Protein AF-A0A0D2NGU9-F1 (afdb_monomer_lite)

Sequence (243 aa):
MQLANDGRPIPPFQRWSFTRPRYAQYLADMAAVHCAMEDALHQALGGGAGGGGNDAVGPSGPVRAALGRLGASSGLHRGEQLRLDLAALVAAGGGGNGGGSGGGSGGGGSTPPTVSGSSAAFAAYVTQLGGAARSQAGSAAERDRAALRLLACAYSLLVGFMSTGARVGAAAAERAGAAAAGALQCYTAYPSLDKRDPAAALVAAVDAAGADLSQEQRQVLYDELPRAFPKAALIVAALAHKD

Organism: NCBI:txid145388

Radius of gyration: 19.64 Å; chains: 1; bounding box: 63×40×50 Å

Secondary structure (DSSP, 8-state):
---SGGGPPPPPGGG----HHHHHHHHHHHHHHHHHHHHHHHHHTT-SS----S----S-HHHHHHHHHTSGGGS---HHHHHHHHHHHHHHHHTTTTT-----------PPPPPPHHHHHHHHHHHHHHHHHT-SSS-HHHHHHHHHHHHHHHHHHHHHHHHHHHHHHHHHHHHS-TTTTT--HHHH--GGGTT--HHHHHHHHHHHHHHTS-HHHHHHHHHHHHHHHHHHHGGGGGT-S--

Foldseek 3Di:
DADDPPRDRQDPLVQWDLAQLLVLQLLQLLLLQLVLLQVLLCLQLVNDPDDDDDDQQFADPLLSQLSVLLYVLLLLRQNVLSVVLSVLSQQVVQPPDPPDPDDDPDPPRRDRDDHDPLSNVNSVLLNVLSCQRRDPVDDNVSNLLSSLLSSLLSLLQSVCCVPCVVVSLVCNVVHHVSVVSVNNCSPPPSPSCVPDDSVVSSVVSNVSSVVSDDPVSVVSSVVNNVVNNVSSVCSCSSGSDGD

pLDDT: mean 89.39, std 15.09, range [38.12, 98.62]

InterPro domains:
  IPR016084 Haem oxygenase-like, multi-helical [G3DSA:1.20.910.10] (4-241)
  IPR016084 Haem oxygenase-like, multi-helical [SSF48613] (10-239)

Structure (mmCIF, N/CA/C/O backbone):
data_AF-A0A0D2NGU9-F1
#
_entry.id   AF-A0A0D2NGU9-F1
#
loop_
_atom_site.group_PDB
_atom_site.id
_atom_site.type_symbol
_atom_site.label_atom_id
_atom_site.label_alt_id
_atom_site.label_comp_id
_atom_site.label_asym_id
_atom_site.label_entity_id
_atom_site.label_seq_id
_atom_site.pdbx_PDB_ins_code
_atom_site.Cartn_x
_atom_site.Cartn_y
_atom_site.Cartn_z
_atom_site.occupancy
_atom_site.B_iso_or_equiv
_atom_site.auth_seq_id
_atom_site.auth_comp_id
_atom_site.auth_asym_id
_atom_site.auth_atom_id
_atom_site.pdbx_PDB_model_num
ATOM 1 N N . MET A 1 1 ? -4.181 18.615 -5.566 1.00 38.12 1 MET A N 1
ATOM 2 C CA . MET A 1 1 ? -3.240 17.938 -4.651 1.00 38.12 1 MET A CA 1
ATOM 3 C C . MET A 1 1 ? -1.911 17.789 -5.381 1.00 38.12 1 MET A C 1
ATOM 5 O O . MET A 1 1 ? -1.822 16.975 -6.288 1.00 38.12 1 MET A O 1
ATOM 9 N N . GLN A 1 2 ? -0.937 18.657 -5.100 1.00 40.12 2 GLN A N 1
ATOM 10 C CA . GLN A 1 2 ? 0.402 18.609 -5.702 1.00 40.12 2 GLN A CA 1
ATOM 11 C C . GLN A 1 2 ? 1.411 18.380 -4.588 1.00 40.12 2 GLN A C 1
ATOM 13 O O . GLN A 1 2 ? 1.579 19.253 -3.745 1.00 40.12 2 GLN A O 1
ATOM 18 N N . LEU A 1 3 ? 2.061 17.220 -4.593 1.00 43.97 3 LEU A N 1
ATOM 19 C CA . LEU A 1 3 ? 3.285 16.989 -3.836 1.00 43.97 3 LEU A CA 1
ATOM 20 C C . LEU A 1 3 ? 4.220 16.133 -4.698 1.00 43.97 3 LEU A C 1
ATOM 22 O O . LEU A 1 3 ? 4.150 14.909 -4.690 1.00 43.97 3 LEU A O 1
ATOM 26 N N . ALA A 1 4 ? 5.070 16.806 -5.468 1.00 43.62 4 ALA A N 1
ATOM 27 C CA . ALA A 1 4 ? 6.461 16.392 -5.600 1.00 43.62 4 ALA A CA 1
ATOM 28 C C . ALA A 1 4 ? 7.283 17.268 -4.638 1.00 43.62 4 ALA A C 1
ATOM 30 O O . ALA A 1 4 ? 6.820 18.351 -4.257 1.00 43.62 4 ALA A O 1
ATOM 31 N N . ASN A 1 5 ? 8.478 16.814 -4.250 1.00 51.31 5 ASN A N 1
ATOM 32 C CA . ASN A 1 5 ? 9.452 17.639 -3.529 1.00 51.31 5 ASN A CA 1
ATOM 33 C C . ASN A 1 5 ? 9.497 19.059 -4.139 1.00 51.31 5 ASN A C 1
ATOM 35 O O . ASN A 1 5 ? 9.525 19.214 -5.362 1.00 51.31 5 ASN A O 1
ATOM 39 N N . ASP A 1 6 ? 9.434 20.080 -3.282 1.00 56.09 6 ASP A N 1
ATOM 40 C CA . ASP A 1 6 ? 9.539 21.509 -3.627 1.00 56.09 6 ASP A CA 1
ATOM 41 C C . ASP A 1 6 ? 8.319 22.164 -4.310 1.00 56.09 6 ASP A C 1
ATOM 43 O O . ASP A 1 6 ? 8.446 23.207 -4.952 1.00 56.09 6 ASP A O 1
ATOM 47 N N . GLY A 1 7 ? 7.117 21.585 -4.194 1.00 63.59 7 GLY A N 1
ATOM 48 C CA . GLY A 1 7 ? 5.871 22.239 -4.636 1.00 63.59 7 GLY A CA 1
ATOM 49 C C . GLY A 1 7 ? 5.678 22.292 -6.156 1.00 63.59 7 GLY A C 1
ATOM 50 O O . GLY A 1 7 ? 4.780 22.973 -6.651 1.00 63.59 7 GLY A O 1
ATOM 51 N N . ARG A 1 8 ? 6.500 21.561 -6.918 1.00 70.12 8 ARG A N 1
ATOM 52 C CA . ARG A 1 8 ? 6.330 21.425 -8.368 1.00 70.12 8 ARG A CA 1
ATOM 53 C C . ARG A 1 8 ? 5.197 20.442 -8.690 1.00 70.12 8 ARG A C 1
ATOM 55 O O . ARG A 1 8 ? 5.033 19.442 -7.985 1.00 70.12 8 ARG A O 1
ATOM 62 N N . PRO A 1 9 ? 4.430 20.675 -9.771 1.00 77.12 9 PRO A N 1
ATOM 63 C CA . PRO A 1 9 ? 3.449 19.706 -10.241 1.00 77.12 9 PRO A CA 1
ATOM 64 C C . PRO A 1 9 ? 4.126 18.374 -10.568 1.00 77.12 9 PRO A C 1
ATOM 66 O O . PRO A 1 9 ? 5.174 18.348 -11.219 1.00 77.12 9 PRO A O 1
ATOM 69 N N . ILE A 1 10 ? 3.482 17.272 -10.175 1.00 80.06 10 ILE A N 1
ATOM 70 C CA . ILE A 1 10 ? 3.852 15.932 -10.639 1.00 80.06 10 ILE A CA 1
ATOM 71 C C . ILE A 1 10 ? 3.797 15.949 -12.177 1.00 80.06 10 ILE A C 1
ATOM 73 O O . ILE A 1 10 ? 2.769 16.348 -12.738 1.00 80.06 10 ILE A O 1
ATOM 77 N N . PRO A 1 11 ? 4.881 15.574 -12.883 1.00 87.19 11 PRO A N 1
ATOM 78 C CA . PRO A 1 11 ? 4.871 15.556 -14.338 1.00 87.19 11 PRO A CA 1
ATOM 79 C C . PRO A 1 11 ? 3.839 14.541 -14.858 1.00 87.19 11 PRO A C 1
ATOM 81 O O . PRO A 1 11 ? 3.538 13.562 -14.170 1.00 87.19 11 PRO A O 1
ATOM 84 N N . PRO A 1 12 ? 3.311 14.720 -16.084 1.00 90.88 12 PRO A N 1
ATOM 85 C CA . PRO A 1 12 ? 2.454 13.711 -16.696 1.00 90.88 12 PRO A CA 1
ATOM 86 C C . PRO A 1 12 ? 3.209 12.379 -16.803 1.00 90.88 12 PRO A C 1
ATOM 88 O O . PRO A 1 12 ? 4.419 12.369 -17.033 1.00 90.88 12 PRO A O 1
ATOM 91 N N . PHE A 1 13 ? 2.492 11.264 -16.647 1.00 92.19 13 PHE A N 1
ATOM 92 C CA . PHE A 1 13 ? 3.067 9.915 -16.539 1.00 92.19 13 PHE A CA 1
ATOM 93 C C . PHE A 1 13 ? 4.043 9.560 -17.673 1.00 92.19 13 PHE A C 1
ATOM 95 O O . PHE A 1 13 ? 5.062 8.919 -17.444 1.00 92.19 13 PHE A O 1
ATOM 102 N N . GLN A 1 14 ? 3.784 10.036 -18.893 1.00 92.50 14 GLN A N 1
ATOM 103 C CA . GLN A 1 14 ? 4.641 9.821 -20.065 1.00 92.50 14 GLN A CA 1
ATOM 104 C C . GLN A 1 14 ? 6.065 10.374 -19.881 1.00 92.50 14 GLN A C 1
ATOM 106 O O . GLN A 1 14 ? 6.981 9.961 -20.581 1.00 92.50 14 GLN A O 1
ATOM 111 N N . ARG A 1 15 ? 6.256 11.313 -18.947 1.00 92.12 15 ARG A N 1
ATOM 112 C CA . ARG A 1 15 ? 7.538 11.963 -18.644 1.00 92.12 15 ARG A CA 1
ATOM 113 C C . ARG A 1 15 ? 8.212 11.424 -17.385 1.00 92.12 15 ARG A C 1
ATOM 115 O O . ARG A 1 15 ? 9.188 12.022 -16.952 1.00 92.12 15 ARG A O 1
ATOM 122 N N . TRP A 1 16 ? 7.664 10.381 -16.769 1.00 94.94 16 TRP A N 1
ATOM 123 C CA . TRP A 1 16 ? 8.284 9.735 -15.615 1.00 94.94 16 TRP A CA 1
ATOM 124 C C . TRP A 1 16 ? 9.528 8.951 -16.048 1.00 94.94 16 TRP A C 1
ATOM 126 O O . TRP A 1 16 ? 9.592 8.442 -17.175 1.00 94.94 16 TRP A O 1
ATOM 136 N N . SER A 1 17 ? 10.494 8.854 -15.140 1.00 94.44 17 SER A N 1
ATOM 137 C CA . SER A 1 17 ? 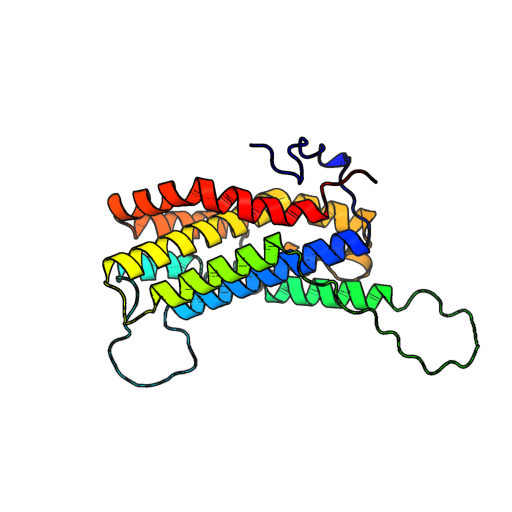11.784 8.193 -15.320 1.00 94.44 17 SER A CA 1
ATOM 138 C C . SER A 1 17 ? 11.678 6.734 -14.891 1.00 94.44 17 SER A C 1
ATOM 140 O O . SER A 1 17 ? 11.484 6.425 -13.716 1.00 94.44 17 SER A O 1
ATOM 142 N N . PHE A 1 18 ? 11.821 5.834 -15.861 1.00 95.12 18 PHE A N 1
ATOM 143 C CA . PHE A 1 18 ? 11.801 4.384 -15.654 1.00 95.12 18 PHE A CA 1
ATOM 144 C C . PHE A 1 18 ? 13.172 3.772 -15.946 1.00 95.12 18 PHE A C 1
ATOM 146 O O . PHE A 1 18 ? 13.283 2.738 -16.597 1.00 95.12 18 PHE A O 1
ATOM 153 N N . THR A 1 19 ? 14.239 4.419 -15.478 1.00 94.50 19 THR A N 1
ATOM 154 C CA . THR A 1 19 ? 15.559 3.781 -15.470 1.00 94.50 19 THR A CA 1
ATOM 155 C C . THR A 1 19 ? 15.585 2.660 -14.431 1.00 94.50 19 THR A C 1
ATOM 157 O O . THR A 1 19 ? 14.859 2.694 -13.432 1.00 94.50 19 THR A O 1
ATOM 160 N N . ARG A 1 20 ? 16.447 1.658 -14.630 1.00 94.62 20 ARG A N 1
ATOM 161 C CA . ARG A 1 20 ? 16.578 0.540 -13.683 1.00 94.62 20 ARG A CA 1
ATOM 162 C C . ARG A 1 20 ? 16.844 1.000 -12.235 1.00 94.62 20 ARG A C 1
ATOM 164 O O . ARG A 1 20 ? 16.136 0.510 -11.358 1.00 94.62 20 ARG A O 1
ATOM 171 N N . PRO A 1 21 ? 17.762 1.951 -11.947 1.00 94.75 21 PRO A N 1
ATOM 172 C CA . PRO A 1 21 ? 17.974 2.434 -10.578 1.00 94.75 21 PRO A CA 1
ATOM 173 C C . PRO A 1 21 ? 16.731 3.091 -9.961 1.00 94.75 21 PRO A C 1
ATOM 175 O O . PRO A 1 21 ? 16.420 2.855 -8.797 1.00 94.75 21 PRO A O 1
ATOM 178 N N . ARG A 1 22 ? 15.983 3.878 -10.747 1.00 95.62 22 ARG A N 1
ATOM 179 C CA . ARG A 1 22 ? 14.738 4.527 -10.302 1.00 95.62 22 ARG A CA 1
ATOM 180 C C . ARG A 1 22 ? 13.662 3.503 -9.957 1.00 95.62 22 ARG A C 1
ATOM 182 O O . ARG A 1 22 ? 13.010 3.618 -8.922 1.00 95.62 22 ARG A O 1
ATOM 189 N N . TYR A 1 23 ? 13.501 2.487 -10.802 1.00 97.12 23 TYR A N 1
ATOM 190 C CA . TYR A 1 23 ? 12.545 1.412 -10.555 1.00 97.12 23 TYR A CA 1
ATOM 191 C C . TYR A 1 23 ? 12.955 0.545 -9.354 1.00 97.12 23 TYR A C 1
ATOM 193 O O . TYR A 1 23 ? 12.103 0.207 -8.538 1.00 97.12 23 TYR A O 1
ATOM 201 N N . ALA A 1 24 ? 14.253 0.280 -9.165 1.00 96.81 24 ALA A N 1
ATOM 202 C CA . ALA A 1 24 ? 14.756 -0.383 -7.961 1.00 96.81 24 ALA A CA 1
ATOM 203 C C . ALA A 1 24 ? 14.448 0.420 -6.684 1.00 96.81 24 ALA A C 1
ATOM 205 O O . ALA A 1 24 ? 13.989 -0.155 -5.701 1.00 96.81 24 ALA A O 1
ATOM 206 N N . GLN A 1 25 ? 14.641 1.747 -6.699 1.00 97.12 25 GLN A N 1
ATOM 207 C CA . GLN A 1 25 ? 14.277 2.608 -5.567 1.00 97.12 25 GLN A CA 1
ATOM 208 C C . GLN A 1 25 ? 12.774 2.548 -5.275 1.00 97.12 25 GLN A C 1
ATOM 210 O O . GLN A 1 25 ? 12.376 2.414 -4.121 1.00 97.12 25 GLN A O 1
ATOM 215 N N . TYR A 1 26 ? 11.940 2.612 -6.316 1.00 97.56 26 TYR A N 1
ATOM 216 C CA . TYR A 1 26 ? 10.491 2.479 -6.178 1.00 97.56 26 TYR A CA 1
ATOM 217 C C . TYR A 1 26 ? 10.094 1.137 -5.543 1.00 97.56 26 TYR A C 1
ATOM 219 O O . TYR A 1 26 ? 9.288 1.123 -4.615 1.00 97.56 26 TYR A O 1
ATOM 227 N N . LEU A 1 27 ? 10.685 0.020 -5.987 1.00 98.12 27 LEU A N 1
ATOM 228 C CA . LEU A 1 27 ? 10.426 -1.300 -5.405 1.00 98.12 27 LEU A CA 1
ATOM 229 C C . LEU A 1 27 ? 10.868 -1.383 -3.939 1.00 98.12 27 LEU A C 1
ATOM 231 O O . LEU A 1 27 ? 10.133 -1.937 -3.128 1.00 98.12 27 LEU A O 1
ATOM 235 N N . ALA A 1 28 ? 12.022 -0.812 -3.581 1.00 98.06 28 ALA A N 1
ATOM 236 C CA . ALA A 1 28 ? 12.491 -0.775 -2.194 1.00 98.06 28 ALA A CA 1
ATOM 237 C C . ALA A 1 28 ? 11.550 0.021 -1.281 1.00 98.06 28 ALA A C 1
ATOM 239 O O . ALA A 1 28 ? 11.190 -0.448 -0.201 1.00 98.06 28 ALA A O 1
ATOM 240 N N . ASP A 1 29 ? 11.100 1.188 -1.740 1.00 97.94 29 ASP A N 1
ATOM 241 C CA . ASP A 1 29 ? 10.162 2.034 -1.008 1.00 97.94 29 ASP A CA 1
ATOM 242 C C . ASP A 1 29 ? 8.792 1.360 -0.840 1.00 97.94 29 ASP A C 1
ATOM 244 O O . ASP A 1 29 ? 8.252 1.313 0.267 1.00 97.94 29 ASP A O 1
ATOM 248 N N . MET A 1 30 ? 8.253 0.782 -1.919 1.00 98.06 30 MET A N 1
ATOM 249 C CA . MET A 1 30 ? 7.005 0.018 -1.886 1.00 98.06 30 MET A CA 1
ATOM 250 C C . MET A 1 30 ? 7.113 -1.192 -0.956 1.00 98.06 30 MET A C 1
ATOM 252 O O . MET A 1 30 ? 6.229 -1.395 -0.127 1.00 98.06 30 MET A O 1
ATOM 256 N N . ALA A 1 31 ? 8.189 -1.981 -1.063 1.00 98.31 31 ALA A N 1
ATOM 257 C CA . ALA A 1 31 ? 8.407 -3.159 -0.227 1.00 98.31 31 ALA A CA 1
ATOM 258 C C . ALA A 1 31 ? 8.445 -2.785 1.257 1.00 98.31 31 ALA A C 1
ATOM 260 O O . ALA A 1 31 ? 7.777 -3.424 2.064 1.00 98.31 31 ALA A O 1
ATOM 261 N N . ALA A 1 32 ? 9.179 -1.728 1.618 1.00 98.25 32 ALA A N 1
ATOM 262 C CA . ALA A 1 32 ? 9.289 -1.282 3.002 1.00 98.25 32 ALA A CA 1
ATOM 263 C C . ALA A 1 32 ? 7.925 -0.903 3.599 1.00 98.25 32 ALA A C 1
ATOM 265 O O . ALA A 1 32 ? 7.585 -1.349 4.695 1.00 98.25 32 ALA A O 1
ATOM 266 N N . VAL A 1 33 ? 7.126 -0.114 2.872 1.00 98.31 33 VAL A N 1
ATOM 267 C CA . VAL A 1 33 ? 5.817 0.342 3.360 1.00 98.31 33 VAL A CA 1
ATOM 268 C C . VAL A 1 33 ? 4.794 -0.798 3.381 1.00 98.31 33 VAL A C 1
ATOM 270 O O . VAL A 1 33 ? 4.050 -0.914 4.354 1.00 98.31 33 VAL A O 1
ATOM 273 N N . HIS A 1 34 ? 4.763 -1.661 2.359 1.00 98.31 34 HIS A N 1
ATOM 274 C CA . HIS A 1 34 ? 3.860 -2.815 2.338 1.00 98.31 34 HIS A CA 1
ATOM 275 C C . HIS A 1 34 ? 4.190 -3.819 3.443 1.00 98.31 34 HIS A C 1
ATOM 277 O O . HIS A 1 34 ? 3.284 -4.194 4.177 1.00 98.31 34 HIS A O 1
ATOM 283 N N . CYS A 1 35 ? 5.460 -4.195 3.632 1.00 98.31 35 CYS A N 1
ATOM 284 C CA . CYS A 1 35 ? 5.847 -5.084 4.730 1.00 98.31 35 CYS A CA 1
ATOM 285 C C . CYS A 1 35 ? 5.461 -4.487 6.093 1.00 98.31 35 CYS A C 1
ATOM 287 O O . CYS A 1 35 ? 4.825 -5.162 6.894 1.00 98.31 35 CYS A O 1
ATOM 289 N N . ALA A 1 36 ? 5.750 -3.200 6.332 1.00 98.38 36 ALA A N 1
ATOM 290 C CA . ALA A 1 36 ? 5.373 -2.539 7.584 1.00 98.38 36 ALA A CA 1
ATOM 291 C C . ALA A 1 36 ? 3.851 -2.518 7.809 1.00 98.38 36 ALA A C 1
ATOM 293 O O . ALA A 1 36 ? 3.387 -2.710 8.930 1.00 98.38 36 ALA A O 1
ATOM 294 N N . MET A 1 37 ? 3.062 -2.309 6.751 1.00 98.44 37 MET A N 1
ATOM 295 C CA . MET A 1 37 ? 1.601 -2.398 6.799 1.00 98.44 37 MET A CA 1
ATOM 296 C C . MET A 1 37 ? 1.120 -3.809 7.130 1.00 98.44 37 MET A C 1
ATOM 298 O O . MET A 1 37 ? 0.251 -3.964 7.985 1.00 98.44 37 MET A O 1
ATOM 302 N N . GLU A 1 38 ? 1.665 -4.824 6.471 1.00 98.06 38 GLU A N 1
ATOM 303 C CA . GLU A 1 38 ? 1.288 -6.227 6.661 1.00 98.06 38 GLU A CA 1
ATOM 304 C C . GLU A 1 38 ? 1.610 -6.694 8.086 1.00 98.06 38 GLU A C 1
ATOM 306 O O . GLU A 1 38 ? 0.740 -7.255 8.760 1.00 98.06 38 GLU A O 1
ATOM 311 N N . ASP A 1 39 ? 2.796 -6.346 8.588 1.00 97.44 39 ASP A N 1
ATOM 312 C CA . ASP A 1 39 ? 3.219 -6.603 9.965 1.00 97.44 39 ASP A CA 1
ATOM 313 C C . ASP A 1 39 ? 2.344 -5.853 10.978 1.00 97.44 39 ASP A C 1
ATOM 315 O O . ASP A 1 39 ? 1.907 -6.433 11.974 1.00 97.44 39 ASP A O 1
ATOM 319 N N . ALA A 1 40 ? 2.028 -4.578 10.725 1.00 97.75 40 ALA A N 1
ATOM 320 C CA . ALA A 1 40 ? 1.170 -3.780 11.602 1.00 97.75 40 ALA A CA 1
ATOM 321 C C . ALA A 1 40 ? -0.263 -4.333 11.668 1.00 97.75 40 ALA A C 1
ATOM 323 O O . ALA A 1 40 ? -0.857 -4.375 12.749 1.00 97.75 40 ALA A O 1
ATOM 324 N N . LEU A 1 41 ? -0.817 -4.787 10.538 1.00 97.38 41 LEU A N 1
ATOM 325 C CA . LEU A 1 41 ? -2.118 -5.459 10.487 1.00 97.38 41 LEU A CA 1
ATOM 326 C C . LEU A 1 41 ? -2.080 -6.772 11.273 1.00 97.38 41 LEU A C 1
ATOM 328 O O . LEU A 1 41 ? -2.964 -7.018 12.094 1.00 97.38 41 LEU A O 1
ATOM 332 N N . HIS A 1 42 ? -1.047 -7.592 11.065 1.00 95.81 42 HIS A N 1
ATOM 333 C CA . HIS A 1 42 ? -0.860 -8.840 11.802 1.00 95.81 42 HIS A CA 1
ATOM 334 C C . HIS A 1 42 ? -0.771 -8.583 13.315 1.00 95.81 42 HIS A C 1
ATOM 336 O O . HIS A 1 42 ? -1.508 -9.191 14.093 1.00 95.81 42 HIS A O 1
ATOM 342 N N . GLN A 1 43 ? 0.033 -7.600 13.727 1.00 94.38 43 GLN A N 1
ATOM 343 C CA . GLN A 1 43 ? 0.202 -7.194 15.120 1.00 94.38 43 GLN A CA 1
ATOM 344 C C . GLN A 1 43 ? -1.105 -6.708 15.761 1.00 94.38 43 GLN A C 1
ATOM 346 O O . GLN A 1 43 ? -1.400 -7.100 16.896 1.00 94.38 43 GLN A O 1
ATOM 351 N N . ALA A 1 44 ? -1.877 -5.868 15.062 1.00 95.12 44 ALA A N 1
ATOM 352 C CA . ALA A 1 44 ? -3.150 -5.325 15.541 1.00 95.12 44 ALA A CA 1
ATOM 353 C C . ALA A 1 44 ? -4.239 -6.404 15.680 1.00 95.12 44 ALA A C 1
ATOM 355 O O . ALA A 1 44 ? -5.106 -6.305 16.548 1.00 95.12 44 ALA A O 1
ATOM 356 N N . LEU A 1 45 ? -4.171 -7.457 14.859 1.00 94.31 45 LEU A N 1
ATOM 357 C CA . LEU A 1 45 ? -5.056 -8.625 14.918 1.00 94.31 45 LEU A CA 1
ATOM 358 C C . LEU A 1 45 ? -4.635 -9.659 15.978 1.00 94.31 45 LEU A C 1
ATOM 360 O O . LEU A 1 45 ? -5.283 -10.695 16.108 1.00 94.31 45 LEU A O 1
ATOM 364 N N . GLY A 1 46 ? -3.578 -9.388 16.750 1.00 88.50 46 GLY A N 1
ATOM 365 C CA . GLY A 1 46 ? -3.071 -10.292 17.787 1.00 88.50 46 GLY A CA 1
ATOM 366 C C . GLY A 1 46 ? -2.087 -11.349 17.276 1.00 88.50 46 GLY A C 1
ATOM 367 O O . GLY A 1 46 ? -1.656 -12.202 18.046 1.00 88.50 46 GLY A O 1
ATOM 368 N N . GLY A 1 47 ? -1.689 -11.278 16.005 1.00 75.19 47 GLY A N 1
ATOM 369 C CA . GLY A 1 47 ? -0.611 -12.073 15.435 1.00 75.19 47 GLY A CA 1
ATOM 370 C C . GLY A 1 47 ? 0.747 -11.567 15.919 1.00 75.19 47 GLY A C 1
ATOM 371 O O . GLY A 1 47 ? 1.285 -10.575 15.433 1.00 75.19 47 GLY A O 1
ATOM 372 N N . GLY A 1 48 ? 1.294 -12.203 16.947 1.00 61.34 48 GLY A N 1
ATOM 373 C CA . GLY A 1 48 ? 2.638 -11.927 17.432 1.00 61.34 48 GLY A CA 1
ATOM 374 C C . GLY A 1 48 ? 3.174 -13.114 18.215 1.00 61.34 48 GLY A C 1
ATOM 375 O O . GLY A 1 48 ? 2.420 -13.787 18.910 1.00 61.34 48 GLY A O 1
ATOM 376 N N . ALA A 1 49 ? 4.483 -13.353 18.128 1.00 53.28 49 ALA A N 1
ATOM 377 C CA . ALA A 1 49 ? 5.170 -14.523 18.688 1.00 53.28 49 ALA A CA 1
ATOM 378 C C . ALA A 1 49 ? 5.211 -14.605 20.237 1.00 53.28 49 ALA A C 1
ATOM 380 O O . ALA A 1 49 ? 6.010 -15.348 20.796 1.00 53.28 49 ALA A O 1
ATOM 381 N N . GLY A 1 50 ? 4.362 -13.860 20.950 1.00 53.69 50 GLY A N 1
ATOM 382 C CA . GLY A 1 50 ? 4.252 -13.884 22.411 1.00 53.69 50 GLY A CA 1
ATOM 383 C C . GLY A 1 50 ? 3.017 -14.656 22.861 1.00 53.69 50 GLY A C 1
ATOM 384 O O . GLY A 1 50 ? 2.022 -14.045 23.243 1.00 53.69 50 GLY A O 1
ATOM 385 N N . GLY A 1 51 ? 3.068 -15.987 22.776 1.00 48.66 51 GLY A N 1
ATOM 386 C CA . GLY A 1 51 ? 2.021 -16.875 23.282 1.00 48.66 51 GLY A CA 1
ATOM 387 C C . GLY A 1 51 ? 1.938 -16.829 24.809 1.00 48.66 51 GLY A C 1
ATOM 388 O O . GLY A 1 51 ? 2.924 -17.095 25.491 1.00 48.66 51 GLY A O 1
ATOM 389 N N . GLY A 1 52 ? 0.761 -16.491 25.340 1.00 45.47 52 GLY A N 1
ATOM 390 C CA . GLY A 1 52 ? 0.541 -16.421 26.784 1.00 45.47 52 GLY A CA 1
ATOM 391 C C . GLY A 1 52 ? -0.836 -15.899 27.199 1.00 45.47 52 GLY A C 1
ATOM 392 O O . GLY A 1 52 ? -0.921 -14.881 27.871 1.00 45.47 52 GLY A O 1
ATOM 393 N N . GLY A 1 53 ? -1.905 -16.579 26.778 1.00 53.47 53 GLY A N 1
ATOM 394 C CA . GLY A 1 53 ? -3.066 -16.906 27.625 1.00 53.47 53 GLY A CA 1
ATOM 395 C C . GLY A 1 53 ? -3.955 -15.839 28.284 1.00 53.47 53 GLY A C 1
ATOM 396 O O . GLY A 1 53 ? -4.916 -16.256 28.916 1.00 53.47 53 GLY A O 1
ATOM 397 N N . ASN A 1 54 ? -3.730 -14.531 28.154 1.00 52.56 54 ASN A N 1
ATOM 398 C CA . ASN A 1 54 ? -4.640 -13.522 28.720 1.00 52.56 54 ASN A CA 1
ATOM 399 C C . ASN A 1 54 ? -5.347 -12.725 27.622 1.00 52.56 54 ASN A C 1
ATOM 401 O O . ASN A 1 54 ? -4.698 -12.288 26.671 1.00 52.56 54 ASN A O 1
ATOM 405 N N . ASP A 1 55 ? -6.667 -12.560 27.778 1.00 58.38 55 ASP A N 1
ATOM 406 C CA . ASP A 1 55 ? -7.597 -11.840 26.899 1.00 58.38 55 ASP A CA 1
ATOM 407 C C . ASP A 1 55 ? -6.906 -10.745 26.086 1.00 58.38 55 ASP A C 1
ATOM 409 O O . ASP A 1 55 ? -6.484 -9.716 26.620 1.00 58.38 55 ASP A O 1
ATOM 413 N N . ALA A 1 56 ? -6.730 -11.006 24.787 1.00 64.38 56 ALA A N 1
ATOM 414 C CA . ALA A 1 56 ? -5.884 -10.193 23.928 1.00 64.38 56 ALA A CA 1
ATOM 415 C C . ALA A 1 56 ? -6.403 -8.751 23.881 1.00 64.38 56 ALA A C 1
ATOM 417 O O . ALA A 1 56 ? -7.370 -8.428 23.180 1.00 64.38 56 ALA A O 1
ATOM 418 N N . VAL A 1 57 ? -5.730 -7.884 24.640 1.00 85.69 57 VAL A N 1
ATOM 419 C CA . VAL A 1 57 ? -5.924 -6.440 24.605 1.00 85.69 57 VAL A CA 1
ATOM 420 C C . VAL A 1 57 ? -5.676 -5.983 23.175 1.00 85.69 57 VAL A C 1
ATOM 422 O O . VAL A 1 57 ? -4.575 -6.107 22.643 1.00 85.69 57 VAL A O 1
ATOM 425 N N . GLY A 1 58 ? -6.727 -5.490 22.537 1.00 91.81 58 GLY A N 1
ATOM 426 C CA . GLY A 1 58 ? -6.710 -5.116 21.133 1.00 91.81 58 GLY A CA 1
ATOM 427 C C . GLY A 1 58 ? -7.891 -4.215 20.791 1.00 91.81 58 GLY A C 1
ATOM 428 O O . GLY A 1 58 ? -8.602 -3.766 21.703 1.00 91.81 58 GLY A O 1
ATOM 429 N N . PRO A 1 59 ? -8.105 -3.949 19.496 1.00 95.81 59 PRO A N 1
ATOM 430 C CA . PRO A 1 59 ? -9.278 -3.219 19.045 1.00 95.81 59 PRO A CA 1
ATOM 431 C C . PRO A 1 59 ? -10.558 -4.004 19.356 1.00 95.81 59 PRO A C 1
ATOM 433 O O . PRO A 1 59 ? -10.528 -5.232 19.536 1.00 95.81 59 PRO A O 1
ATOM 436 N N . SER A 1 60 ? -11.676 -3.285 19.404 1.00 96.06 60 SER A N 1
ATOM 437 C CA . SER A 1 60 ? -13.024 -3.828 19.540 1.00 96.06 60 SER A CA 1
ATOM 438 C C . SER A 1 60 ? -13.343 -4.827 18.425 1.00 96.06 60 SER A C 1
ATOM 440 O O . SER A 1 60 ? -12.728 -4.818 17.356 1.00 96.06 60 SER A O 1
ATOM 442 N N . GLY A 1 61 ? -14.316 -5.710 18.670 1.00 95.38 61 GLY A N 1
ATOM 443 C CA . GLY A 1 61 ? -14.729 -6.746 17.714 1.00 95.38 61 GLY A CA 1
ATOM 444 C C . GLY A 1 61 ? -15.018 -6.211 16.300 1.00 95.38 61 GLY A C 1
ATOM 445 O O . GLY A 1 61 ? -14.408 -6.713 15.357 1.00 95.38 61 GLY A O 1
ATOM 446 N N . PRO A 1 62 ? -15.859 -5.169 16.145 1.00 97.56 62 PRO A N 1
ATOM 447 C CA . PRO A 1 62 ? -16.147 -4.541 14.851 1.00 97.56 62 PRO A CA 1
ATOM 448 C C . PRO A 1 62 ? -14.893 -4.043 14.112 1.00 97.56 62 PRO A C 1
ATOM 450 O O . PRO A 1 62 ? -14.665 -4.376 12.950 1.00 97.56 62 PRO A O 1
ATOM 453 N N . VAL A 1 63 ? -14.014 -3.309 14.804 1.00 97.94 63 VAL A N 1
ATOM 454 C CA . VAL A 1 63 ? -12.783 -2.761 14.208 1.00 97.94 63 VAL A CA 1
ATOM 455 C C . VAL A 1 63 ? -11.795 -3.872 13.850 1.00 97.94 63 VAL A C 1
ATOM 457 O O . VAL A 1 63 ? -11.153 -3.825 12.800 1.00 97.94 63 VAL A O 1
ATOM 460 N N . ARG A 1 64 ? -11.693 -4.906 14.689 1.00 97.12 64 ARG A N 1
ATOM 461 C CA . ARG A 1 64 ? -10.882 -6.098 14.418 1.00 97.12 64 ARG A CA 1
ATOM 462 C C . ARG A 1 64 ? -11.380 -6.851 13.185 1.00 97.12 64 ARG A C 1
ATOM 464 O O . ARG A 1 64 ? -10.559 -7.258 12.367 1.00 97.12 64 ARG A O 1
ATOM 471 N N . ALA A 1 65 ? -12.696 -7.017 13.038 1.00 96.81 65 ALA A N 1
ATOM 472 C CA . ALA A 1 65 ? -13.298 -7.646 11.864 1.00 96.81 65 ALA A CA 1
ATOM 473 C C . ALA A 1 65 ? -12.968 -6.857 10.588 1.00 96.81 65 ALA A C 1
ATOM 475 O O . ALA A 1 65 ? -12.452 -7.439 9.632 1.00 96.81 65 ALA A O 1
ATOM 476 N N . ALA A 1 66 ? -13.137 -5.530 10.624 1.00 97.94 66 ALA A N 1
ATOM 477 C CA . ALA A 1 66 ? -12.804 -4.637 9.517 1.00 97.94 66 ALA A CA 1
ATOM 478 C C . ALA A 1 66 ? -11.315 -4.708 9.121 1.00 97.94 66 ALA A C 1
ATOM 480 O O . ALA A 1 66 ? -10.998 -4.858 7.942 1.00 97.94 66 ALA A O 1
ATOM 481 N N . LEU A 1 67 ? -10.393 -4.681 10.093 1.00 97.62 67 LEU A N 1
ATOM 482 C CA . LEU A 1 67 ? -8.959 -4.897 9.846 1.00 97.62 67 LEU A CA 1
ATOM 483 C C . LEU A 1 67 ? -8.682 -6.260 9.206 1.00 97.62 67 LEU A C 1
ATOM 485 O O . LEU A 1 67 ? -7.886 -6.360 8.273 1.00 97.62 67 LEU A O 1
ATOM 489 N N . GLY A 1 68 ? -9.365 -7.303 9.682 1.00 97.00 68 GLY A N 1
ATOM 490 C CA . GLY A 1 68 ? -9.252 -8.659 9.156 1.00 97.00 68 GLY A CA 1
ATOM 491 C C . GLY A 1 68 ? -9.590 -8.759 7.668 1.00 97.00 68 GLY A C 1
ATOM 492 O O . GLY A 1 68 ? -8.986 -9.576 6.975 1.00 97.00 68 GLY A O 1
ATOM 493 N N . ARG A 1 69 ? -10.475 -7.895 7.144 1.00 97.81 69 ARG A N 1
ATOM 494 C CA . ARG A 1 69 ? -10.824 -7.863 5.710 1.00 97.81 69 ARG A CA 1
ATOM 495 C C . ARG A 1 69 ? -9.658 -7.456 4.812 1.00 97.81 69 ARG A C 1
ATOM 497 O O . ARG A 1 69 ? -9.608 -7.916 3.678 1.00 97.81 69 ARG A O 1
ATOM 504 N N . LEU A 1 70 ? -8.722 -6.642 5.307 1.00 97.06 70 LEU A N 1
ATOM 505 C CA . LEU A 1 70 ? -7.487 -6.266 4.597 1.00 97.06 70 LEU A CA 1
ATOM 506 C C . LEU A 1 70 ? -6.242 -7.000 5.132 1.00 97.06 70 LEU A C 1
ATOM 508 O O . LEU A 1 70 ? -5.120 -6.727 4.703 1.00 97.06 70 LEU A O 1
ATOM 512 N N . GLY A 1 71 ? -6.422 -7.943 6.061 1.00 95.44 71 GLY A N 1
ATOM 513 C CA . GLY A 1 71 ? -5.359 -8.796 6.588 1.00 95.44 71 GLY A CA 1
ATOM 514 C C . GLY A 1 71 ? -4.874 -9.842 5.578 1.00 95.44 71 GLY A C 1
ATOM 515 O O . GLY A 1 71 ? -5.256 -9.832 4.408 1.00 95.44 71 GLY A O 1
ATOM 516 N N . ALA A 1 72 ? -4.042 -10.781 6.033 1.00 94.19 72 ALA A N 1
ATOM 517 C CA . ALA A 1 72 ? -3.415 -11.790 5.167 1.00 94.19 72 ALA A CA 1
ATOM 518 C C . ALA A 1 72 ? -4.431 -12.652 4.388 1.00 94.19 72 ALA A C 1
ATOM 520 O O . ALA A 1 72 ? -4.191 -13.029 3.242 1.00 94.19 72 ALA A O 1
ATOM 521 N N . SER A 1 73 ? -5.604 -12.905 4.976 1.00 92.25 73 SER A N 1
ATOM 522 C CA . SER A 1 73 ? -6.703 -13.657 4.352 1.00 92.25 73 SER A CA 1
ATOM 523 C C . SER A 1 73 ? -7.315 -12.966 3.129 1.00 92.25 73 SER A C 1
ATOM 525 O O . SER A 1 73 ? -7.971 -13.627 2.327 1.00 92.25 73 SER A O 1
ATOM 527 N N . SER A 1 74 ? -7.090 -11.660 2.954 1.00 95.06 74 SER A N 1
ATOM 528 C CA . SER A 1 74 ? -7.543 -10.926 1.769 1.00 95.06 74 SER A CA 1
ATOM 529 C C . SER A 1 74 ? -6.841 -11.383 0.490 1.00 95.06 74 SER A C 1
ATOM 531 O O . SER A 1 74 ? -7.383 -11.218 -0.597 1.00 95.06 74 SER A O 1
ATOM 533 N N . GLY A 1 75 ? -5.622 -11.928 0.605 1.00 96.19 75 GLY A N 1
ATOM 534 C CA . GLY A 1 75 ? -4.754 -12.219 -0.534 1.00 96.19 75 GLY A CA 1
ATOM 535 C C . GLY A 1 75 ? -4.207 -10.981 -1.247 1.00 96.19 75 GLY A C 1
ATOM 536 O O . GLY A 1 75 ? -3.592 -11.114 -2.304 1.00 96.19 75 GLY A O 1
ATOM 537 N N . LEU A 1 76 ? -4.410 -9.784 -0.683 1.00 97.00 76 LEU A N 1
ATOM 538 C CA . LEU A 1 76 ? -4.022 -8.501 -1.276 1.00 97.00 76 LEU A CA 1
ATOM 539 C C . LEU A 1 76 ? -2.621 -8.023 -0.859 1.00 97.00 76 LEU A C 1
ATOM 541 O O . LEU A 1 76 ? -2.126 -7.057 -1.434 1.00 97.00 76 LEU A O 1
ATOM 545 N N . HIS A 1 77 ? -1.982 -8.700 0.097 1.00 97.12 77 HIS A N 1
ATOM 546 C CA . HIS A 1 77 ? -0.623 -8.416 0.586 1.00 97.12 77 HIS A CA 1
ATOM 547 C C . HIS A 1 77 ? 0.422 -8.589 -0.520 1.00 97.12 77 HIS A C 1
ATOM 549 O O . HIS A 1 77 ? 0.336 -9.544 -1.287 1.00 97.12 77 HIS A O 1
ATOM 555 N N . ARG A 1 78 ? 1.381 -7.662 -0.614 1.00 97.19 78 ARG A N 1
ATOM 556 C CA . ARG A 1 78 ? 2.382 -7.541 -1.693 1.00 97.19 78 ARG A CA 1
ATOM 557 C C . ARG A 1 78 ? 3.822 -7.441 -1.202 1.00 97.19 78 ARG A C 1
ATOM 559 O O . ARG A 1 78 ? 4.722 -7.475 -2.040 1.00 97.19 78 ARG A O 1
ATOM 566 N N . GLY A 1 79 ? 4.063 -7.316 0.103 1.00 97.50 79 GLY A N 1
ATOM 567 C CA . GLY A 1 79 ? 5.400 -7.103 0.659 1.00 97.50 79 GLY A CA 1
ATOM 568 C C . GLY A 1 79 ? 6.406 -8.165 0.213 1.00 97.50 79 GLY A C 1
ATOM 569 O O . GLY A 1 79 ? 7.530 -7.844 -0.171 1.00 97.50 79 GLY A O 1
ATOM 570 N N . GLU A 1 80 ? 5.997 -9.434 0.174 1.00 97.44 80 GLU A N 1
ATOM 571 C CA . GLU A 1 80 ? 6.839 -10.527 -0.320 1.00 97.44 80 GLU A CA 1
ATOM 572 C C . GLU A 1 80 ? 7.171 -10.403 -1.813 1.00 97.44 80 GLU A C 1
ATOM 574 O O . GLU A 1 80 ? 8.350 -10.398 -2.169 1.00 97.44 80 GLU A O 1
ATOM 579 N N . GLN A 1 81 ? 6.169 -10.258 -2.687 1.00 97.75 81 GLN A N 1
ATOM 580 C CA . GLN A 1 81 ? 6.409 -10.166 -4.132 1.00 97.75 81 GLN A CA 1
ATOM 581 C C . GLN A 1 81 ? 7.239 -8.925 -4.495 1.00 97.75 81 GLN A C 1
ATOM 583 O O . GLN A 1 81 ? 8.096 -9.004 -5.368 1.00 97.75 81 GLN A O 1
ATOM 588 N N . LEU A 1 82 ? 7.056 -7.804 -3.788 1.00 98.06 82 LEU A N 1
ATOM 589 C CA . LEU A 1 82 ? 7.876 -6.599 -3.962 1.00 98.06 82 LEU A CA 1
ATOM 590 C C . LEU A 1 82 ? 9.351 -6.839 -3.599 1.00 98.06 82 LEU A C 1
ATOM 592 O O . LEU A 1 82 ? 10.243 -6.373 -4.309 1.00 98.06 82 LEU A O 1
ATOM 596 N N . ARG A 1 83 ? 9.632 -7.594 -2.525 1.00 98.12 83 ARG A N 1
ATOM 597 C CA . ARG A 1 83 ? 11.009 -7.977 -2.159 1.00 98.12 83 ARG A CA 1
ATOM 598 C C . ARG A 1 83 ? 11.634 -8.917 -3.186 1.00 98.12 83 ARG A C 1
ATOM 600 O O . ARG A 1 83 ? 12.809 -8.749 -3.510 1.00 98.12 83 ARG A O 1
ATOM 607 N N . LEU A 1 84 ? 10.864 -9.882 -3.694 1.00 97.81 84 LEU A N 1
ATOM 608 C CA . LEU A 1 84 ? 11.319 -10.798 -4.744 1.00 97.81 84 LEU A CA 1
ATOM 609 C C . LEU A 1 84 ? 11.654 -10.038 -6.032 1.00 97.81 84 LEU A C 1
ATOM 611 O O . LEU A 1 84 ? 12.735 -10.234 -6.585 1.00 97.81 84 LEU A O 1
ATOM 615 N N . ASP A 1 85 ? 10.786 -9.117 -6.455 1.00 98.31 85 ASP A N 1
ATOM 616 C CA . ASP A 1 85 ? 11.015 -8.279 -7.634 1.00 98.31 85 ASP A CA 1
ATOM 617 C C . ASP A 1 85 ? 12.254 -7.389 -7.471 1.00 98.31 85 ASP A C 1
ATOM 619 O O . ASP A 1 85 ? 13.066 -7.276 -8.392 1.00 98.31 85 ASP A O 1
ATOM 623 N N . LEU A 1 86 ? 12.448 -6.790 -6.290 1.00 97.94 86 LEU A N 1
ATOM 624 C CA . LEU A 1 86 ? 13.637 -5.987 -6.003 1.00 97.94 86 LEU A CA 1
ATOM 625 C C . LEU A 1 86 ? 14.918 -6.823 -6.092 1.00 97.94 86 LEU A C 1
ATOM 627 O O . LEU A 1 86 ? 15.878 -6.411 -6.745 1.00 97.94 86 LEU A O 1
ATOM 631 N N . ALA A 1 87 ? 14.933 -7.997 -5.455 1.00 96.94 87 ALA A N 1
ATOM 632 C CA . ALA A 1 87 ? 16.083 -8.897 -5.475 1.00 96.94 87 ALA A CA 1
ATOM 633 C C . ALA A 1 87 ? 16.422 -9.343 -6.907 1.00 96.94 87 ALA A C 1
ATOM 635 O O . ALA A 1 87 ? 17.586 -9.300 -7.309 1.00 96.94 87 ALA A O 1
ATOM 636 N N . ALA A 1 88 ? 15.402 -9.696 -7.690 1.00 96.69 88 ALA A N 1
ATOM 637 C CA . ALA A 1 88 ? 15.541 -10.088 -9.087 1.00 96.69 88 ALA A CA 1
ATOM 638 C C . ALA A 1 88 ? 16.138 -8.958 -9.948 1.00 96.69 88 ALA A C 1
ATOM 640 O O . ALA A 1 88 ? 17.085 -9.171 -10.711 1.00 96.69 88 ALA A O 1
ATOM 641 N N . LEU A 1 89 ? 15.652 -7.724 -9.773 1.00 95.88 89 LEU A N 1
ATOM 642 C CA . LEU A 1 89 ? 16.129 -6.559 -10.518 1.00 95.88 89 LEU A CA 1
ATO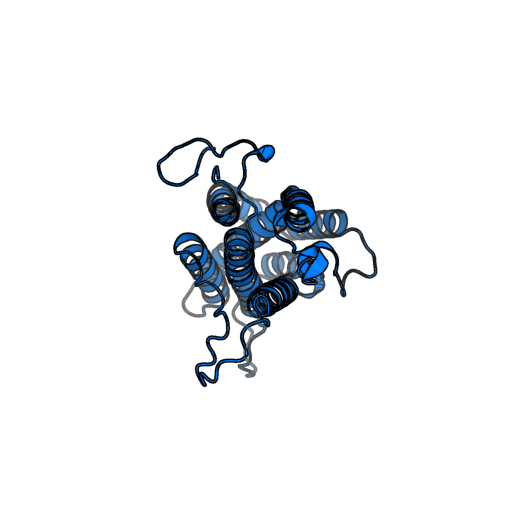M 643 C C . LEU A 1 89 ? 17.583 -6.187 -10.181 1.00 95.88 89 LEU A C 1
ATOM 645 O O . LEU A 1 89 ? 18.360 -5.850 -11.080 1.00 95.88 89 LEU A O 1
ATOM 649 N N . VAL A 1 90 ? 17.955 -6.257 -8.900 1.00 94.50 90 VAL A N 1
ATOM 650 C CA . VAL A 1 90 ? 19.319 -5.986 -8.420 1.00 94.50 90 VAL A CA 1
ATOM 651 C C . VAL A 1 90 ? 20.296 -7.050 -8.933 1.00 94.50 90 VAL A C 1
ATOM 653 O O . VAL A 1 90 ? 21.355 -6.704 -9.46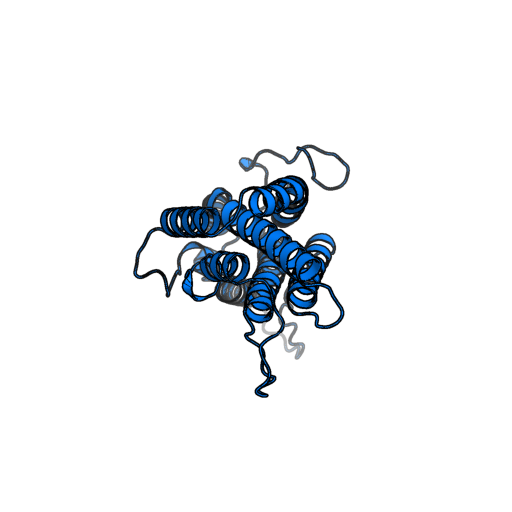2 1.00 94.50 90 VAL A O 1
ATOM 656 N N . ALA A 1 91 ? 19.918 -8.332 -8.878 1.00 93.06 91 ALA A N 1
ATOM 657 C CA . ALA A 1 91 ? 20.726 -9.432 -9.408 1.00 93.06 91 ALA A CA 1
ATOM 658 C C . ALA A 1 91 ? 20.982 -9.284 -10.918 1.00 93.06 91 ALA A C 1
ATOM 660 O O . ALA A 1 91 ? 22.118 -9.417 -11.376 1.00 93.06 91 ALA A O 1
ATOM 661 N N . ALA A 1 92 ? 19.956 -8.909 -11.689 1.00 92.62 92 ALA A N 1
ATOM 662 C CA . ALA A 1 92 ? 20.087 -8.648 -13.122 1.00 92.62 92 ALA A CA 1
ATOM 663 C C . ALA A 1 92 ? 20.974 -7.427 -13.448 1.00 92.62 92 ALA A C 1
ATOM 665 O O . ALA A 1 92 ? 21.443 -7.287 -14.580 1.00 92.62 92 ALA A O 1
ATOM 666 N N . GLY A 1 93 ? 21.186 -6.511 -12.495 1.00 85.94 93 GLY A N 1
ATOM 667 C CA . GLY A 1 93 ? 22.083 -5.356 -12.623 1.00 85.94 93 GLY A CA 1
ATOM 668 C C . GLY A 1 93 ? 23.567 -5.693 -12.470 1.00 85.94 93 GLY A C 1
ATOM 669 O O . GLY A 1 93 ? 24.392 -5.055 -13.116 1.00 85.94 93 GLY A O 1
ATOM 670 N N . GLY A 1 94 ? 23.907 -6.708 -11.672 1.00 75.62 94 GLY A N 1
ATOM 671 C CA . GLY A 1 94 ? 25.298 -7.090 -11.396 1.00 75.62 94 GLY A CA 1
ATOM 672 C C . GLY A 1 94 ? 25.991 -7.895 -12.503 1.00 75.62 94 GLY A C 1
ATOM 673 O O . GLY A 1 94 ? 27.210 -8.023 -12.481 1.00 75.62 94 GLY A O 1
ATOM 674 N N . GLY A 1 95 ? 25.244 -8.438 -13.471 1.00 61.78 95 GLY A N 1
ATOM 675 C CA . GLY A 1 95 ? 25.774 -9.349 -14.501 1.00 61.78 95 GLY A CA 1
ATOM 676 C C . GLY A 1 95 ? 26.281 -8.691 -15.793 1.00 61.78 95 GLY A C 1
ATOM 677 O O . GLY A 1 95 ? 26.777 -9.385 -16.679 1.00 61.78 95 GLY A O 1
ATOM 678 N N . GLY A 1 96 ? 26.151 -7.372 -15.943 1.00 55.53 96 GLY A N 1
ATOM 679 C CA . GLY A 1 96 ? 26.439 -6.667 -17.195 1.00 55.53 96 GLY A CA 1
ATOM 680 C C . GLY A 1 96 ? 27.832 -6.043 -17.255 1.00 55.53 96 GLY A C 1
ATOM 681 O O . GLY A 1 96 ? 27.922 -4.829 -17.137 1.00 55.53 96 GLY A O 1
ATOM 682 N N . ASN A 1 97 ? 28.892 -6.854 -17.398 1.00 49.44 97 ASN A N 1
ATOM 683 C CA . ASN A 1 97 ? 30.152 -6.512 -18.107 1.00 49.44 97 ASN A CA 1
ATOM 684 C C . ASN A 1 97 ? 31.184 -7.668 -18.083 1.00 49.44 97 ASN A C 1
ATOM 686 O O . ASN A 1 97 ? 32.373 -7.487 -17.819 1.00 49.44 97 ASN A O 1
ATOM 690 N N . GLY A 1 98 ? 30.745 -8.891 -18.390 1.00 50.41 98 GLY A N 1
ATOM 691 C CA . GLY A 1 98 ? 31.620 -10.059 -18.548 1.00 50.41 98 GLY A CA 1
ATOM 692 C C . GLY A 1 98 ? 32.315 -10.115 -19.912 1.00 50.41 98 GLY A C 1
ATOM 693 O O . GLY A 1 98 ? 32.039 -11.016 -20.694 1.00 50.41 98 GLY A O 1
ATOM 694 N N . GLY A 1 99 ? 33.193 -9.149 -20.200 1.00 50.84 99 GLY A N 1
ATOM 695 C CA . GLY A 1 99 ? 34.112 -9.162 -21.353 1.00 50.84 99 GLY A CA 1
ATOM 696 C C . GLY A 1 99 ? 35.570 -8.838 -20.994 1.00 50.84 99 GLY A C 1
ATOM 697 O O . GLY A 1 99 ? 36.417 -8.758 -21.877 1.00 50.84 99 GLY A O 1
ATOM 698 N N . GLY A 1 100 ? 35.876 -8.639 -19.707 1.00 54.75 100 GLY A N 1
ATOM 699 C CA . GLY A 1 100 ? 37.214 -8.310 -19.219 1.00 54.75 100 GLY A CA 1
ATOM 700 C C . GLY A 1 100 ? 37.767 -9.417 -18.331 1.00 54.75 100 GLY A C 1
ATOM 701 O O . GLY A 1 100 ? 37.457 -9.479 -17.146 1.00 54.75 100 GLY A O 1
ATOM 702 N N . SER A 1 101 ? 38.602 -10.283 -18.901 1.00 55.25 101 SER A N 1
ATOM 703 C CA . SER A 1 101 ? 39.428 -11.234 -18.155 1.00 55.25 101 SER A CA 1
ATOM 704 C C . SER A 1 101 ? 40.546 -10.471 -17.434 1.00 55.25 101 SER A C 1
ATOM 706 O O . SER A 1 101 ? 41.647 -10.336 -17.959 1.00 55.25 101 SER A O 1
ATOM 708 N N . GLY A 1 102 ? 40.261 -9.922 -16.254 1.00 53.00 102 GLY A N 1
ATOM 709 C CA . GLY A 1 102 ? 41.246 -9.236 -15.416 1.00 53.00 102 GLY A CA 1
ATOM 710 C C . GLY A 1 102 ? 40.980 -9.523 -13.945 1.00 53.00 102 GLY A C 1
ATOM 711 O O . GLY A 1 102 ? 39.974 -9.079 -13.401 1.00 53.00 102 GLY A O 1
ATOM 712 N N . GLY A 1 103 ? 41.860 -10.305 -13.318 1.00 54.75 103 GLY A N 1
ATOM 713 C CA . GLY A 1 103 ? 41.744 -10.743 -11.929 1.00 54.75 103 GLY A CA 1
ATOM 714 C C . GLY A 1 103 ? 41.623 -9.577 -10.948 1.00 54.75 103 GLY A C 1
ATOM 715 O O . GLY A 1 103 ? 42.570 -8.826 -10.739 1.00 54.75 103 GLY A O 1
ATOM 716 N N . GLY A 1 104 ? 40.457 -9.463 -10.321 1.00 50.94 104 GLY A N 1
ATOM 717 C CA . GLY A 1 104 ? 40.192 -8.540 -9.229 1.00 50.94 104 GLY A CA 1
ATOM 718 C C . GLY A 1 104 ? 39.126 -9.134 -8.322 1.00 50.94 104 GLY A C 1
ATOM 719 O O . GLY A 1 104 ? 37.935 -9.033 -8.602 1.00 50.94 104 GLY A O 1
ATOM 720 N N . SER A 1 105 ? 39.558 -9.785 -7.245 1.00 52.88 105 SER A N 1
ATOM 721 C CA . SER A 1 105 ? 38.702 -10.316 -6.182 1.00 52.88 105 SER A CA 1
ATOM 722 C C . SER A 1 105 ? 38.087 -9.165 -5.380 1.00 52.88 105 SER A C 1
ATOM 724 O O . SER A 1 105 ? 38.542 -8.833 -4.291 1.00 52.88 105 SER A O 1
ATOM 726 N N . GLY A 1 106 ? 37.074 -8.517 -5.946 1.00 50.59 106 GLY A N 1
ATOM 727 C CA . GLY A 1 106 ? 36.306 -7.454 -5.311 1.00 50.59 106 GLY A CA 1
ATOM 728 C C . GLY A 1 106 ? 34.842 -7.621 -5.677 1.00 50.59 106 GLY A C 1
ATOM 729 O O . GLY A 1 106 ? 34.355 -6.975 -6.598 1.00 50.59 106 GLY A O 1
ATOM 730 N N . GLY A 1 107 ? 34.163 -8.544 -4.993 1.00 47.56 107 GLY A N 1
ATOM 731 C CA . GLY A 1 107 ? 32.743 -8.841 -5.173 1.00 47.56 107 GLY A CA 1
ATOM 732 C C . GLY A 1 107 ? 31.861 -7.663 -4.766 1.00 47.56 107 GLY A C 1
ATOM 733 O O . GLY A 1 107 ? 31.279 -7.660 -3.687 1.00 47.56 107 GLY A O 1
ATOM 734 N N . GLY A 1 108 ? 31.760 -6.658 -5.632 1.00 50.97 108 GLY A N 1
ATOM 735 C CA . GLY A 1 108 ? 30.782 -5.583 -5.534 1.00 50.97 108 GLY A CA 1
ATOM 736 C C . GLY A 1 108 ? 29.412 -6.083 -5.975 1.00 50.97 108 GLY A C 1
ATOM 737 O O . GLY A 1 108 ? 28.929 -5.702 -7.038 1.00 50.97 108 GLY A O 1
ATOM 738 N N . GLY A 1 109 ? 28.800 -6.975 -5.190 1.00 60.12 109 GLY A N 1
ATOM 739 C CA . GLY A 1 109 ? 27.383 -7.283 -5.355 1.00 60.12 109 GLY A CA 1
ATOM 740 C C . GLY A 1 109 ? 26.599 -5.975 -5.282 1.00 60.12 109 GLY A C 1
ATOM 741 O O . GLY A 1 109 ? 26.790 -5.201 -4.345 1.00 60.12 109 GLY A O 1
ATOM 742 N N . SER A 1 110 ? 25.772 -5.693 -6.291 1.00 74.00 110 SER A N 1
ATOM 743 C CA . SER A 1 110 ? 24.925 -4.501 -6.279 1.00 74.00 110 SER A CA 1
ATOM 744 C C . SER A 1 110 ? 24.050 -4.569 -5.028 1.00 74.00 110 SER A C 1
ATOM 746 O O . SER A 1 110 ? 23.273 -5.506 -4.856 1.00 74.00 110 SER A O 1
ATOM 748 N N . THR A 1 111 ? 24.248 -3.641 -4.096 1.00 84.50 111 THR A N 1
ATOM 749 C CA . THR A 1 111 ? 23.436 -3.564 -2.886 1.00 84.50 111 THR A CA 1
ATOM 750 C C . THR A 1 111 ? 22.071 -2.974 -3.240 1.00 84.50 111 THR A C 1
ATOM 752 O O . THR A 1 111 ? 21.986 -2.099 -4.108 1.00 84.50 111 THR A O 1
ATOM 755 N N . PRO A 1 112 ? 20.981 -3.435 -2.602 1.00 89.12 112 PRO A N 1
ATOM 756 C CA . PRO A 1 112 ? 19.679 -2.819 -2.801 1.00 89.12 112 PRO A CA 1
ATOM 757 C C . PRO A 1 112 ? 19.723 -1.344 -2.365 1.00 89.12 112 PRO A C 1
ATOM 759 O O . PRO A 1 112 ? 20.445 -1.003 -1.420 1.00 89.12 112 PRO A O 1
ATOM 762 N N . PRO A 1 113 ? 18.964 -0.460 -3.035 1.00 93.56 113 PRO A N 1
ATOM 763 C CA . PRO A 1 113 ? 18.897 0.942 -2.656 1.00 93.56 113 PRO A CA 1
ATOM 764 C C . PRO A 1 113 ? 18.329 1.093 -1.242 1.00 93.56 113 PRO A C 1
ATOM 766 O O . PRO A 1 113 ? 17.463 0.330 -0.810 1.00 93.56 113 PRO A O 1
ATOM 769 N N . THR A 1 114 ? 18.806 2.103 -0.518 1.00 95.62 114 THR A N 1
ATOM 770 C CA . THR A 1 114 ? 18.258 2.455 0.793 1.00 95.62 114 THR A CA 1
ATOM 771 C C . THR A 1 114 ? 16.870 3.063 0.632 1.00 95.62 114 THR A C 1
ATOM 773 O O . THR A 1 114 ? 16.655 3.874 -0.267 1.00 95.62 114 THR A O 1
ATOM 776 N N . VAL A 1 115 ? 15.945 2.722 1.527 1.00 96.88 115 VAL A N 1
ATOM 777 C CA . VAL A 1 115 ? 14.582 3.276 1.535 1.00 96.88 115 VAL A CA 1
ATOM 778 C C . VAL A 1 115 ? 14.630 4.800 1.669 1.00 96.88 115 VAL A C 1
ATOM 780 O O . VAL A 1 115 ? 15.378 5.331 2.493 1.00 96.88 115 VAL A O 1
ATOM 783 N N . SER A 1 116 ? 13.834 5.512 0.872 1.00 95.69 116 SER A N 1
ATOM 784 C CA . SER A 1 116 ? 13.778 6.973 0.935 1.00 95.69 116 SER A CA 1
ATOM 785 C C . SER A 1 116 ? 13.223 7.464 2.275 1.00 95.69 116 SER A C 1
ATOM 787 O O . SER A 1 116 ? 12.410 6.799 2.921 1.00 95.69 116 SER A O 1
ATOM 789 N N . GLY A 1 117 ? 13.627 8.666 2.700 1.00 95.12 117 GLY A N 1
ATOM 790 C CA . GLY A 1 117 ? 13.214 9.221 3.994 1.00 95.12 117 GLY A CA 1
ATOM 791 C C . GLY A 1 117 ? 11.692 9.327 4.160 1.00 95.12 117 GLY A C 1
ATOM 792 O O . GLY A 1 117 ? 11.171 9.024 5.231 1.00 95.12 117 GLY A O 1
ATOM 793 N N . SER A 1 118 ? 10.960 9.684 3.097 1.00 94.31 118 SER A N 1
ATOM 794 C CA . SER A 1 118 ? 9.492 9.743 3.117 1.00 94.31 118 SER A CA 1
ATOM 795 C C . SER A 1 118 ? 8.854 8.366 3.293 1.00 94.31 118 SER A C 1
ATOM 797 O O . SER A 1 118 ? 7.923 8.221 4.086 1.00 94.31 118 SER A O 1
ATOM 799 N N . SER A 1 119 ? 9.369 7.352 2.596 1.00 96.50 119 SER A N 1
ATOM 800 C CA . SER A 1 119 ? 8.861 5.979 2.674 1.00 96.50 119 SER A CA 1
ATOM 801 C C . SER A 1 119 ? 9.205 5.334 4.019 1.00 96.50 119 SER A C 1
ATOM 803 O O . SER A 1 119 ? 8.346 4.703 4.631 1.00 96.50 119 SER A O 1
ATOM 805 N N . ALA A 1 120 ? 10.404 5.586 4.552 1.00 97.50 120 ALA A N 1
ATOM 806 C CA . ALA A 1 120 ? 10.802 5.155 5.891 1.00 97.50 120 ALA A CA 1
ATOM 807 C C . ALA A 1 120 ? 9.927 5.795 6.985 1.00 97.50 120 ALA A C 1
ATOM 809 O O . ALA A 1 120 ? 9.455 5.102 7.886 1.00 97.50 120 ALA A O 1
ATOM 810 N N . ALA A 1 121 ? 9.648 7.100 6.884 1.00 96.50 121 ALA A N 1
ATOM 811 C CA . ALA A 1 121 ? 8.757 7.791 7.815 1.00 96.50 121 ALA A CA 1
ATOM 812 C C . ALA A 1 121 ? 7.317 7.258 7.742 1.00 96.50 121 ALA A C 1
ATOM 814 O O . ALA A 1 121 ? 6.656 7.117 8.773 1.00 96.50 121 ALA A O 1
ATOM 815 N N . PHE A 1 122 ? 6.825 6.931 6.541 1.00 97.94 122 PHE A N 1
ATOM 816 C CA . PHE A 1 122 ? 5.498 6.343 6.393 1.00 97.94 122 PHE A CA 1
ATOM 817 C C . PHE A 1 122 ? 5.434 4.924 6.973 1.00 97.94 122 PHE A C 1
ATOM 819 O O . PHE A 1 122 ? 4.520 4.636 7.744 1.00 97.94 122 PHE A O 1
ATOM 826 N N . ALA A 1 123 ? 6.427 4.076 6.693 1.00 98.38 123 ALA A N 1
ATOM 827 C CA . ALA A 1 123 ? 6.538 2.746 7.289 1.00 98.38 123 ALA A CA 1
ATOM 828 C C . ALA A 1 123 ? 6.562 2.819 8.828 1.00 98.38 123 ALA A C 1
ATOM 830 O O . ALA A 1 123 ? 5.772 2.148 9.485 1.00 98.38 123 ALA A O 1
ATOM 831 N N . ALA A 1 124 ? 7.376 3.710 9.408 1.00 98.25 124 ALA A N 1
ATOM 832 C CA . ALA A 1 124 ? 7.440 3.911 10.857 1.00 98.25 124 ALA A CA 1
ATOM 833 C C . ALA A 1 124 ? 6.096 4.358 11.458 1.00 98.25 124 ALA A C 1
ATOM 835 O O . ALA A 1 124 ? 5.690 3.861 12.509 1.00 98.25 124 ALA A O 1
ATOM 836 N N . TYR A 1 125 ? 5.378 5.260 10.780 1.00 98.38 125 TYR A N 1
ATOM 837 C CA . TYR A 1 125 ? 4.037 5.681 11.191 1.00 98.38 125 TYR A CA 1
ATOM 838 C C . TYR A 1 125 ? 3.047 4.509 11.203 1.00 98.38 125 TYR A C 1
ATOM 840 O O . TYR A 1 125 ? 2.291 4.346 12.158 1.00 98.38 125 TYR A O 1
ATOM 848 N N . VAL A 1 126 ? 3.067 3.668 10.169 1.00 98.38 126 VAL A N 1
ATOM 849 C CA . VAL A 1 126 ? 2.197 2.489 10.069 1.00 98.38 126 VAL A CA 1
ATOM 850 C C . VAL A 1 126 ? 2.512 1.471 11.172 1.00 98.38 126 VAL A C 1
ATOM 852 O O . VAL A 1 126 ? 1.595 1.015 11.857 1.00 98.38 126 VAL A O 1
ATOM 855 N N . THR A 1 127 ? 3.793 1.203 11.437 1.00 98.31 127 THR A N 1
ATOM 856 C CA . THR A 1 127 ? 4.232 0.358 12.559 1.00 98.31 127 THR A CA 1
ATOM 857 C C . THR A 1 127 ? 3.778 0.919 13.909 1.00 98.31 127 THR A C 1
ATOM 859 O O . THR A 1 127 ? 3.276 0.179 14.755 1.00 98.31 127 THR A O 1
ATOM 862 N N . GLN A 1 128 ? 3.891 2.237 14.116 1.00 97.94 128 GLN A N 1
ATOM 863 C CA . GLN A 1 128 ? 3.417 2.895 15.336 1.00 97.94 128 GLN A CA 1
ATOM 864 C C . GLN A 1 128 ? 1.910 2.685 15.545 1.00 97.94 128 GLN A C 1
ATOM 866 O O . GLN A 1 128 ? 1.482 2.435 16.672 1.00 97.94 128 GLN A O 1
ATOM 871 N N . LEU A 1 129 ? 1.103 2.767 14.481 1.00 98.06 129 LEU A N 1
ATOM 872 C CA . LEU A 1 129 ? -0.338 2.518 14.559 1.00 98.06 129 LEU A CA 1
ATOM 873 C C . LEU A 1 129 ? -0.648 1.064 14.942 1.00 98.06 129 LEU A C 1
ATOM 875 O O . LEU A 1 129 ? -1.503 0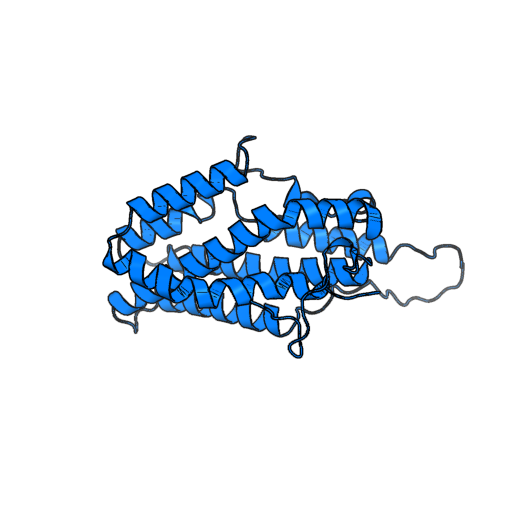.847 15.801 1.00 98.06 129 LEU A O 1
ATOM 879 N N . GLY A 1 130 ? 0.066 0.087 14.372 1.00 97.00 130 GLY A N 1
ATOM 880 C CA . GLY A 1 130 ? -0.057 -1.329 14.748 1.00 97.00 130 GLY A CA 1
ATOM 881 C C . GLY A 1 130 ? 0.265 -1.576 16.226 1.00 97.00 130 GLY A C 1
ATOM 882 O O . GLY A 1 130 ? -0.507 -2.221 16.940 1.00 97.00 130 GLY A O 1
ATOM 883 N N . GLY A 1 131 ? 1.351 -0.977 16.722 1.00 95.75 131 GLY A N 1
ATOM 884 C CA . GLY A 1 131 ? 1.723 -1.037 18.136 1.00 95.75 131 GLY A CA 1
ATOM 885 C C . GLY A 1 131 ? 0.695 -0.371 19.055 1.00 95.75 131 GLY A C 1
ATOM 886 O O . GLY A 1 131 ? 0.311 -0.944 20.075 1.00 95.75 131 GLY A O 1
ATOM 887 N N . ALA A 1 132 ? 0.194 0.809 18.680 1.00 96.44 132 ALA A N 1
ATOM 888 C CA . ALA A 1 132 ? -0.824 1.528 19.443 1.00 96.44 132 ALA A CA 1
ATOM 889 C C . ALA A 1 132 ? -2.162 0.771 19.492 1.00 96.44 132 ALA A C 1
ATOM 891 O O . ALA A 1 132 ? -2.781 0.709 20.553 1.00 96.44 132 ALA A O 1
ATOM 892 N N . ALA A 1 133 ? -2.570 0.127 18.393 1.00 96.38 133 ALA A N 1
ATOM 893 C CA . ALA A 1 133 ? -3.781 -0.695 18.331 1.00 96.38 133 ALA A CA 1
ATOM 894 C C . ALA A 1 133 ? -3.742 -1.899 19.290 1.00 96.38 133 ALA A C 1
ATOM 896 O O . ALA A 1 133 ? -4.792 -2.377 19.722 1.00 96.38 133 ALA A O 1
ATOM 897 N N . ARG A 1 134 ? -2.543 -2.364 19.663 1.00 94.06 134 ARG A N 1
ATOM 898 C CA . ARG A 1 134 ? -2.331 -3.481 20.596 1.00 94.06 134 ARG A CA 1
ATOM 899 C C . ARG A 1 134 ? -1.808 -3.050 21.974 1.00 94.06 134 ARG A C 1
ATOM 901 O O . ARG A 1 134 ? -1.477 -3.895 22.803 1.00 94.06 134 ARG A O 1
ATOM 908 N N . SER A 1 135 ? -1.698 -1.746 22.228 1.00 92.06 135 SER A N 1
ATOM 909 C CA . SER A 1 135 ? -1.116 -1.228 23.468 1.00 92.06 135 SER A CA 1
ATOM 910 C C . SER A 1 135 ? -2.045 -1.435 24.664 1.00 92.06 135 SER A C 1
ATOM 912 O O . SER A 1 135 ? -3.215 -1.042 24.642 1.00 92.06 135 SER A O 1
ATOM 914 N N . GLN A 1 136 ? -1.499 -1.999 25.744 1.00 87.50 136 GLN A N 1
ATOM 915 C CA . GLN A 1 136 ? -2.197 -2.132 27.027 1.00 87.50 136 GLN A CA 1
ATOM 916 C C . GLN A 1 136 ? -2.252 -0.823 27.818 1.00 87.50 136 GLN A C 1
ATOM 918 O O . GLN A 1 136 ? -3.135 -0.656 28.652 1.00 87.50 136 GLN A O 1
ATOM 923 N N . ALA A 1 137 ? -1.339 0.111 27.540 1.00 88.88 137 ALA A N 1
ATOM 924 C CA . ALA A 1 137 ? -1.282 1.400 28.226 1.00 88.88 137 ALA A CA 1
ATOM 925 C C . ALA A 1 137 ? -2.384 2.377 27.770 1.00 88.88 137 ALA A C 1
ATOM 927 O O . ALA A 1 137 ? -2.654 3.349 28.466 1.00 88.88 137 ALA A O 1
ATOM 928 N N . GLY A 1 138 ? -3.000 2.138 26.606 1.00 88.81 138 GLY A N 1
ATOM 929 C CA . GLY A 1 138 ? -4.060 2.986 26.055 1.00 88.81 138 GLY A CA 1
ATOM 930 C C . GLY A 1 138 ? -5.469 2.538 26.448 1.00 88.81 138 GLY A C 1
ATOM 931 O O . GLY A 1 138 ? -5.724 1.372 26.759 1.00 88.81 138 GLY A O 1
ATOM 932 N N . SER A 1 139 ? -6.419 3.463 26.362 1.00 95.19 139 SER A N 1
ATOM 933 C CA . SER A 1 139 ? -7.853 3.174 26.427 1.00 95.19 139 SER A CA 1
ATOM 934 C C . SER A 1 139 ? -8.327 2.354 25.216 1.00 95.19 139 SER A C 1
ATOM 936 O O . SER A 1 139 ? -7.682 2.311 24.165 1.00 95.19 139 SER A O 1
ATOM 938 N N . ALA A 1 140 ? -9.493 1.710 25.330 1.00 95.00 140 ALA A N 1
ATOM 939 C CA . ALA A 1 140 ? -10.098 0.986 24.207 1.00 95.00 140 ALA A CA 1
ATOM 940 C C . ALA A 1 140 ? -10.374 1.902 23.000 1.00 95.00 140 ALA A C 1
ATOM 942 O O . ALA A 1 140 ? -10.121 1.513 21.863 1.00 95.00 140 ALA A O 1
ATOM 943 N N . ALA A 1 141 ? -10.812 3.138 23.253 1.00 96.19 141 ALA A N 1
ATOM 944 C CA . ALA A 1 141 ? -11.059 4.125 22.207 1.00 96.19 141 ALA A CA 1
ATOM 945 C C . ALA A 1 141 ? -9.773 4.525 21.463 1.00 96.19 141 ALA A C 1
ATOM 947 O O . ALA A 1 141 ? -9.790 4.693 20.245 1.00 96.19 141 ALA A O 1
ATOM 948 N N . GLU A 1 142 ? -8.641 4.646 22.163 1.00 96.94 142 GLU A N 1
ATOM 949 C CA . GLU A 1 142 ? -7.347 4.937 21.531 1.00 96.94 142 GLU A CA 1
ATOM 950 C C . GLU A 1 142 ? -6.855 3.774 20.667 1.00 96.94 142 GLU A C 1
ATOM 952 O O . GLU A 1 142 ? -6.348 4.012 19.568 1.00 96.94 142 GLU A O 1
ATOM 957 N N . ARG A 1 143 ? -7.057 2.527 21.117 1.00 97.06 143 ARG A N 1
ATOM 958 C CA . ARG A 1 143 ? -6.752 1.332 20.316 1.00 97.06 143 ARG A CA 1
ATOM 959 C C . ARG A 1 143 ? -7.587 1.278 19.043 1.00 97.06 143 ARG A C 1
ATOM 961 O O . ARG A 1 143 ? -7.027 1.106 17.961 1.00 97.06 143 ARG A O 1
ATOM 968 N N . ASP A 1 144 ? -8.896 1.488 19.158 1.00 97.62 144 ASP A N 1
ATOM 969 C CA . ASP A 1 144 ? -9.805 1.530 18.009 1.00 97.62 144 ASP A CA 1
ATOM 970 C C . ASP A 1 144 ? -9.426 2.653 17.047 1.00 97.62 144 ASP A C 1
ATOM 972 O O . ASP A 1 144 ? -9.341 2.438 15.839 1.00 97.62 144 ASP A O 1
ATOM 976 N N . ARG A 1 145 ? -9.109 3.842 17.568 1.00 98.12 145 ARG A N 1
ATOM 977 C CA . ARG A 1 145 ? -8.670 4.971 16.746 1.00 98.12 145 ARG A CA 1
ATOM 978 C C . ARG A 1 145 ? -7.367 4.669 16.007 1.00 98.12 145 ARG A C 1
ATOM 980 O O . ARG A 1 145 ? -7.247 5.024 14.836 1.00 98.12 145 ARG A O 1
ATOM 987 N N . ALA A 1 146 ? -6.395 4.031 16.655 1.00 98.12 146 ALA A N 1
ATOM 988 C CA . ALA A 1 146 ? -5.149 3.623 16.008 1.00 98.12 146 ALA A CA 1
ATOM 989 C C . ALA A 1 146 ? -5.394 2.574 14.910 1.00 98.12 146 ALA A C 1
ATOM 991 O O . ALA A 1 146 ? -4.896 2.726 13.795 1.00 98.12 146 ALA A O 1
ATOM 992 N N . ALA A 1 147 ? -6.222 1.568 15.197 1.00 98.19 147 ALA A N 1
ATOM 993 C CA . ALA A 1 147 ? -6.618 0.530 14.252 1.00 98.19 147 ALA A CA 1
ATOM 994 C C . ALA A 1 147 ? -7.368 1.093 13.031 1.00 98.19 147 ALA A C 1
ATOM 996 O O . ALA A 1 147 ? -7.061 0.739 11.897 1.00 98.19 147 ALA A O 1
ATOM 997 N N . LEU A 1 148 ? -8.298 2.027 13.229 1.00 98.62 148 LEU A N 1
ATOM 998 C CA . LEU A 1 148 ? -9.011 2.688 12.132 1.00 98.62 148 LEU A CA 1
ATOM 999 C C . LEU A 1 148 ? -8.058 3.526 11.268 1.00 98.62 148 LEU A C 1
ATOM 1001 O O . LEU A 1 148 ? -8.131 3.485 10.043 1.00 98.62 148 LEU A O 1
ATOM 1005 N N . ARG A 1 149 ? -7.094 4.229 11.872 1.00 98.62 149 ARG A N 1
ATOM 1006 C CA . ARG A 1 149 ? -6.064 4.957 11.106 1.00 98.62 149 ARG A CA 1
ATOM 1007 C C . ARG A 1 149 ? -5.154 4.012 10.319 1.00 98.62 149 ARG A C 1
ATOM 1009 O O . ARG A 1 149 ? -4.771 4.333 9.193 1.00 98.62 149 ARG A O 1
ATOM 1016 N N . LEU A 1 150 ? -4.838 2.843 10.879 1.00 98.62 150 LEU A N 1
ATOM 1017 C CA . LEU A 1 150 ? -4.100 1.790 10.179 1.00 98.62 150 LEU A CA 1
ATOM 1018 C C . LEU A 1 150 ? -4.901 1.271 8.979 1.00 98.62 150 LEU A C 1
ATOM 1020 O O . LEU A 1 150 ? -4.352 1.162 7.885 1.00 98.62 150 LEU A O 1
ATOM 1024 N N . LEU A 1 151 ? -6.205 1.039 9.154 1.00 98.50 151 LEU A N 1
ATOM 1025 C CA . LEU A 1 151 ? -7.109 0.624 8.083 1.00 98.50 151 LEU A CA 1
ATOM 1026 C C . LEU A 1 151 ? -7.168 1.666 6.947 1.00 98.50 151 LEU A C 1
ATOM 1028 O O . LEU A 1 151 ? -7.085 1.292 5.778 1.00 98.50 151 LEU A O 1
ATOM 1032 N N . ALA A 1 152 ? -7.204 2.967 7.267 1.00 98.50 152 ALA A N 1
ATOM 1033 C CA . ALA A 1 152 ? -7.113 4.041 6.268 1.00 98.50 152 ALA A CA 1
ATOM 1034 C C . ALA A 1 152 ? -5.785 4.015 5.489 1.00 98.50 152 ALA A C 1
ATOM 1036 O O . ALA A 1 152 ? -5.779 4.213 4.269 1.00 98.50 152 ALA A O 1
ATOM 1037 N N . CYS A 1 153 ? -4.661 3.763 6.170 1.00 98.50 153 CYS A N 1
ATOM 1038 C CA . CYS A 1 153 ? -3.351 3.631 5.525 1.00 98.50 153 CYS A CA 1
ATOM 1039 C C . CYS A 1 153 ? -3.307 2.416 4.595 1.00 98.50 153 CYS A C 1
ATOM 1041 O 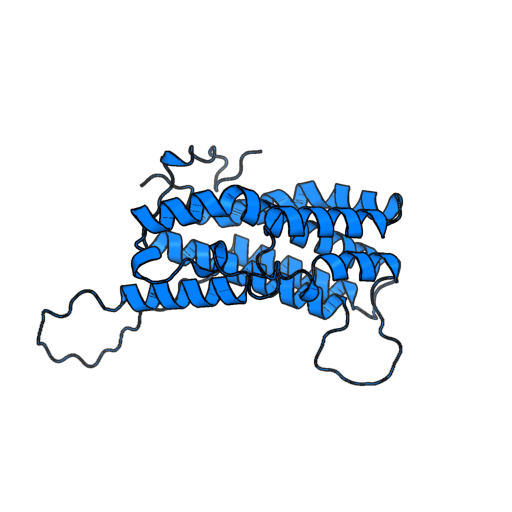O . CYS A 1 153 ? -2.865 2.549 3.454 1.00 98.50 153 CYS A O 1
ATOM 1043 N N . ALA A 1 154 ? -3.815 1.269 5.055 1.00 98.38 154 ALA A N 1
ATOM 1044 C CA . ALA A 1 154 ? -3.855 0.043 4.268 1.00 98.38 154 ALA A CA 1
ATOM 1045 C C . ALA A 1 154 ? -4.709 0.202 3.007 1.00 98.38 154 ALA A C 1
ATOM 1047 O O . ALA A 1 154 ? -4.252 -0.100 1.906 1.00 98.38 154 ALA A O 1
ATOM 1048 N N . TYR A 1 155 ? -5.909 0.768 3.149 1.00 98.38 155 TYR A N 1
ATOM 1049 C CA . TYR A 1 155 ? -6.763 1.094 2.012 1.00 98.38 155 TYR A CA 1
ATOM 1050 C C . TYR A 1 155 ? -6.063 2.034 1.021 1.00 98.38 155 TYR A C 1
ATOM 1052 O O . TYR A 1 155 ? -6.012 1.731 -0.168 1.00 98.38 155 TYR A O 1
ATOM 1060 N N . SER A 1 156 ? -5.481 3.139 1.503 1.00 98.06 156 SER A N 1
ATOM 1061 C CA . SER A 1 156 ? -4.823 4.141 0.649 1.00 98.06 156 SER A CA 1
ATOM 1062 C C . SER A 1 156 ? -3.653 3.550 -0.144 1.00 98.06 156 SER A C 1
ATOM 1064 O O . SER A 1 156 ? -3.472 3.869 -1.319 1.00 98.06 156 SER A O 1
ATOM 1066 N N . LEU A 1 157 ? -2.869 2.672 0.488 1.00 97.69 157 LEU A N 1
ATOM 1067 C CA . LEU A 1 157 ? -1.741 2.003 -0.151 1.00 97.69 157 LEU A CA 1
ATOM 1068 C C . LEU A 1 157 ? -2.215 0.991 -1.203 1.00 97.69 157 LEU A C 1
ATOM 1070 O O . LEU A 1 157 ? -1.763 1.038 -2.347 1.00 97.69 157 LEU A O 1
ATOM 1074 N N . LEU A 1 158 ? -3.169 0.125 -0.845 1.00 97.56 158 LEU A N 1
ATOM 1075 C CA . LEU A 1 158 ? -3.702 -0.900 -1.745 1.00 97.56 158 LEU A CA 1
ATOM 1076 C C . LEU A 1 158 ? -4.425 -0.288 -2.948 1.00 97.56 158 LEU A C 1
ATOM 1078 O O . LEU A 1 158 ? -4.178 -0.704 -4.077 1.00 97.56 158 LEU A O 1
ATOM 1082 N N . VAL A 1 159 ? -5.267 0.730 -2.748 1.00 97.00 159 VAL A N 1
ATOM 1083 C CA . VAL A 1 159 ? -5.974 1.393 -3.856 1.00 97.00 159 VAL A CA 1
ATOM 1084 C C . VAL A 1 159 ? -5.009 2.172 -4.754 1.00 97.00 159 VAL A C 1
ATOM 1086 O O . VAL A 1 159 ? -5.154 2.158 -5.979 1.00 97.00 159 VAL A O 1
ATOM 1089 N N . GLY A 1 160 ? -3.980 2.807 -4.179 1.00 95.69 160 GLY A N 1
ATOM 1090 C CA . GLY A 1 160 ? -2.910 3.456 -4.939 1.00 95.69 160 GLY A CA 1
ATOM 1091 C C . GLY A 1 160 ? -2.151 2.457 -5.814 1.00 95.69 160 GLY A C 1
ATOM 1092 O O . GLY A 1 160 ? -1.944 2.699 -7.007 1.00 95.69 160 GLY A O 1
ATOM 1093 N N . PHE A 1 161 ? -1.819 1.295 -5.248 1.00 96.19 161 PHE A N 1
ATOM 1094 C CA . PHE A 1 161 ? -1.173 0.210 -5.973 1.00 96.19 161 PHE A CA 1
ATOM 1095 C C . PHE A 1 161 ? -2.075 -0.390 -7.064 1.00 96.19 161 PHE A C 1
ATOM 1097 O O . PHE A 1 161 ? -1.625 -0.519 -8.197 1.00 96.19 161 PHE A O 1
ATOM 1104 N N . MET A 1 162 ? -3.355 -0.675 -6.796 1.00 94.50 162 MET A N 1
ATOM 1105 C CA . MET A 1 162 ? -4.276 -1.219 -7.812 1.00 94.50 162 MET A CA 1
ATOM 1106 C C . MET A 1 162 ? -4.533 -0.240 -8.966 1.00 94.50 162 MET A C 1
ATOM 1108 O O . MET A 1 162 ? -4.596 -0.644 -10.123 1.00 94.50 162 MET A O 1
ATOM 1112 N N . SER A 1 163 ? -4.667 1.055 -8.671 1.00 93.31 163 SER A N 1
ATOM 1113 C CA . SER A 1 163 ? -5.013 2.068 -9.679 1.00 93.31 163 SER A CA 1
ATOM 1114 C C . SER A 1 163 ? -3.836 2.468 -10.571 1.00 93.31 163 SER A C 1
ATOM 1116 O O . SER A 1 163 ? -3.997 2.658 -11.777 1.00 93.31 163 SER A O 1
ATOM 1118 N N . THR A 1 164 ? -2.643 2.613 -9.991 1.00 92.81 164 THR A N 1
ATOM 1119 C CA . THR A 1 164 ? -1.461 3.130 -10.703 1.00 92.81 164 THR A CA 1
ATOM 1120 C C . THR A 1 164 ? -0.458 2.028 -11.037 1.00 92.81 164 THR A C 1
ATOM 1122 O O . THR A 1 164 ? 0.301 2.152 -12.001 1.00 92.81 164 THR A O 1
ATOM 1125 N N . GLY A 1 165 ? -0.476 0.922 -10.291 1.00 93.31 165 GLY A N 1
ATOM 1126 C CA . GLY A 1 165 ?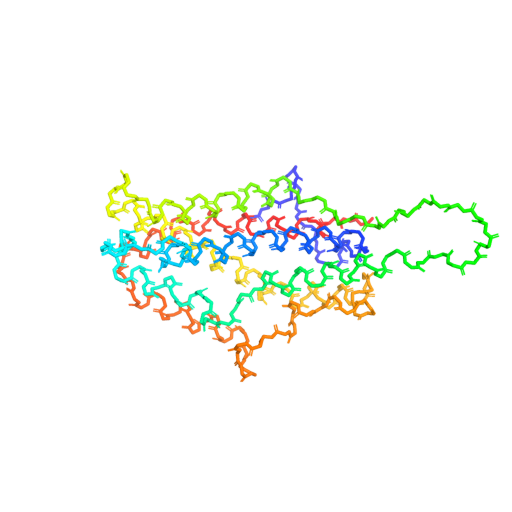 0.498 -0.160 -10.387 1.00 93.31 165 GLY A CA 1
ATOM 1127 C C . GLY A 1 165 ? 0.544 -0.818 -11.757 1.00 93.31 165 GLY A C 1
ATOM 1128 O O . GLY A 1 165 ? 1.633 -0.984 -12.287 1.00 93.31 165 GLY A O 1
ATOM 1129 N N . ALA A 1 166 ? -0.600 -1.088 -12.396 1.00 91.62 166 ALA A N 1
ATOM 1130 C CA . ALA A 1 166 ? -0.617 -1.690 -13.735 1.00 91.62 166 ALA A CA 1
ATOM 1131 C C . ALA A 1 166 ? 0.144 -0.841 -14.772 1.00 91.62 166 ALA A C 1
ATOM 1133 O O . ALA A 1 166 ? 0.910 -1.364 -15.581 1.00 91.62 166 ALA A O 1
ATOM 1134 N N . ARG A 1 167 ? -0.004 0.490 -14.708 1.00 95.62 167 ARG A N 1
ATOM 1135 C CA . ARG A 1 167 ? 0.709 1.421 -15.596 1.00 95.62 167 ARG A CA 1
ATOM 1136 C C . ARG A 1 167 ? 2.200 1.466 -15.281 1.00 95.62 167 ARG A C 1
ATOM 1138 O O . ARG A 1 167 ? 3.011 1.488 -16.203 1.00 95.62 167 ARG A O 1
ATOM 1145 N N . VAL A 1 168 ? 2.557 1.480 -13.995 1.00 97.00 168 VAL A N 1
ATOM 1146 C CA . VAL A 1 168 ? 3.956 1.434 -13.539 1.00 97.00 168 VAL A CA 1
ATOM 1147 C C . VAL A 1 168 ? 4.621 0.131 -13.979 1.00 97.00 168 VAL A C 1
ATOM 1149 O O . VAL A 1 168 ? 5.705 0.186 -14.547 1.00 97.00 168 VAL A O 1
ATOM 1152 N N . GLY A 1 169 ? 3.960 -1.013 -13.795 1.00 97.00 169 GLY A N 1
ATOM 1153 C CA . GLY A 1 169 ? 4.454 -2.325 -14.203 1.00 97.00 169 GLY A CA 1
ATOM 1154 C C . GLY A 1 169 ? 4.671 -2.430 -15.711 1.00 97.00 169 GLY A C 1
ATOM 1155 O O . GLY A 1 169 ? 5.734 -2.873 -16.135 1.00 97.00 169 GLY A O 1
ATOM 1156 N N . ALA A 1 170 ? 3.724 -1.945 -16.524 1.00 97.06 170 ALA A N 1
ATOM 1157 C CA . ALA A 1 170 ? 3.883 -1.893 -17.980 1.00 97.06 170 ALA A CA 1
ATOM 1158 C C . ALA A 1 170 ? 5.087 -1.028 -18.396 1.00 97.06 170 ALA A C 1
ATOM 1160 O O . ALA A 1 170 ? 5.965 -1.482 -19.127 1.00 97.06 170 ALA A O 1
ATOM 1161 N N . ALA A 1 171 ? 5.196 0.188 -17.855 1.00 96.94 171 ALA A N 1
ATOM 1162 C CA . ALA A 1 171 ? 6.323 1.068 -18.153 1.00 96.94 171 ALA A CA 1
ATOM 1163 C C . ALA A 1 171 ? 7.666 0.499 -17.653 1.00 96.94 171 ALA A C 1
ATOM 1165 O O . ALA A 1 171 ? 8.685 0.648 -18.323 1.00 96.94 171 ALA A O 1
ATOM 1166 N N . ALA A 1 172 ? 7.688 -0.185 -16.507 1.00 97.25 172 ALA A N 1
ATOM 1167 C CA . ALA A 1 172 ? 8.881 -0.849 -15.989 1.00 97.25 172 ALA A CA 1
ATOM 1168 C C . ALA A 1 172 ? 9.295 -2.057 -16.846 1.00 97.25 172 ALA A C 1
ATOM 1170 O O . ALA A 1 172 ? 10.492 -2.280 -17.058 1.00 97.25 172 ALA A O 1
ATOM 1171 N N . ALA A 1 173 ? 8.325 -2.810 -17.373 1.00 97.38 173 ALA A N 1
ATOM 1172 C CA . ALA A 1 173 ? 8.570 -3.892 -18.320 1.00 97.38 173 ALA A CA 1
ATOM 1173 C C . ALA A 1 173 ? 9.277 -3.371 -19.578 1.00 97.38 173 ALA A C 1
ATOM 1175 O O . ALA A 1 173 ? 10.301 -3.925 -19.975 1.00 97.38 173 ALA A O 1
ATOM 1176 N N . GLU A 1 174 ? 8.770 -2.274 -20.144 1.00 96.44 174 GLU A N 1
ATOM 1177 C CA . GLU A 1 174 ? 9.273 -1.672 -21.382 1.00 96.44 174 GLU A CA 1
ATOM 1178 C C . GLU A 1 174 ? 10.600 -0.923 -21.201 1.00 96.44 174 GLU A C 1
ATOM 1180 O O . GLU A 1 174 ? 11.477 -1.000 -22.058 1.00 96.44 174 GLU A O 1
ATOM 1185 N N . ARG A 1 175 ? 10.756 -0.174 -20.100 1.00 95.88 175 ARG A N 1
ATOM 1186 C CA . ARG A 1 175 ? 11.813 0.848 -19.967 1.00 95.88 175 ARG A CA 1
ATOM 1187 C C . ARG A 1 175 ? 12.875 0.526 -18.915 1.00 95.88 175 ARG A C 1
ATOM 1189 O O . ARG A 1 175 ? 14.015 0.954 -19.069 1.00 95.88 175 ARG A O 1
ATOM 1196 N N . ALA A 1 176 ? 12.539 -0.244 -17.876 1.00 95.12 176 ALA A N 1
ATOM 1197 C CA . ALA A 1 176 ? 13.470 -0.587 -16.791 1.00 95.12 176 ALA A CA 1
ATOM 1198 C C . ALA A 1 176 ? 14.103 -1.985 -16.944 1.00 95.12 176 ALA A C 1
ATOM 1200 O O . ALA A 1 176 ? 14.977 -2.371 -16.159 1.00 95.12 176 ALA A O 1
ATOM 1201 N N . GLY A 1 177 ? 13.660 -2.761 -17.941 1.00 95.50 177 GLY A N 1
ATOM 1202 C CA . GLY A 1 177 ? 14.048 -4.160 -18.120 1.00 95.50 177 GLY A CA 1
ATOM 1203 C C . GLY A 1 177 ? 13.485 -5.082 -17.034 1.00 95.50 177 GLY A C 1
ATOM 1204 O O . GLY A 1 177 ? 14.060 -6.141 -16.785 1.00 95.50 177 GLY A O 1
ATOM 1205 N N . ALA A 1 178 ? 12.390 -4.685 -16.374 1.00 97.00 178 ALA A N 1
ATOM 1206 C CA . ALA A 1 178 ? 11.801 -5.437 -15.267 1.00 97.00 178 ALA A CA 1
ATOM 1207 C C . ALA A 1 178 ? 11.286 -6.815 -15.705 1.00 97.00 178 ALA A C 1
ATOM 1209 O O . ALA A 1 178 ? 11.478 -7.793 -14.991 1.00 97.00 178 ALA A O 1
ATOM 1210 N N . ALA A 1 179 ? 10.697 -6.913 -16.903 1.00 97.25 179 ALA A N 1
ATOM 1211 C CA . ALA A 1 179 ? 10.221 -8.185 -17.448 1.00 97.25 179 ALA A CA 1
ATOM 1212 C C . ALA A 1 179 ? 11.372 -9.177 -17.666 1.00 97.25 179 ALA A C 1
ATOM 1214 O O . ALA A 1 179 ? 11.304 -10.308 -17.197 1.00 97.25 179 ALA A O 1
ATOM 1215 N N . ALA A 1 180 ? 12.460 -8.732 -18.305 1.00 96.88 180 ALA A N 1
ATOM 1216 C CA . ALA A 1 180 ? 13.647 -9.557 -18.534 1.00 96.88 180 ALA A CA 1
ATOM 1217 C C . ALA A 1 180 ? 14.329 -9.988 -17.223 1.00 96.88 180 ALA A C 1
ATOM 1219 O O . ALA A 1 180 ? 14.929 -11.056 -17.163 1.00 96.88 180 ALA A O 1
ATOM 1220 N N . ALA A 1 181 ? 14.217 -9.171 -16.173 1.00 96.69 181 ALA A N 1
ATOM 1221 C CA . ALA A 1 181 ? 14.719 -9.497 -14.843 1.00 96.69 181 ALA A CA 1
ATOM 1222 C C . ALA A 1 181 ? 13.782 -10.409 -14.029 1.00 96.69 181 ALA A C 1
ATOM 1224 O O . ALA A 1 181 ? 14.181 -10.851 -12.960 1.00 96.69 181 ALA A O 1
ATOM 1225 N N . GLY A 1 182 ? 12.547 -10.674 -14.476 1.00 97.31 182 GLY A N 1
ATOM 1226 C CA . GLY A 1 182 ? 11.548 -11.388 -13.669 1.00 97.31 182 GLY A CA 1
ATOM 1227 C C . GLY A 1 182 ? 11.015 -10.578 -12.476 1.00 97.31 182 GLY A C 1
ATOM 1228 O O . GLY A 1 182 ? 10.592 -11.162 -11.482 1.00 97.31 182 GLY A O 1
ATOM 1229 N N . ALA A 1 183 ? 11.041 -9.244 -12.572 1.00 97.69 183 ALA A N 1
ATOM 1230 C CA . ALA A 1 183 ? 10.731 -8.286 -11.505 1.00 97.69 183 ALA A CA 1
ATOM 1231 C C . ALA A 1 183 ? 9.349 -7.613 -11.672 1.00 97.69 183 ALA A C 1
ATOM 1233 O O . ALA A 1 183 ? 9.226 -6.382 -11.617 1.00 97.69 183 ALA A O 1
ATOM 1234 N N . LEU A 1 184 ? 8.322 -8.422 -11.956 1.00 97.75 184 LEU A N 1
ATOM 1235 C CA . LEU A 1 184 ? 6.925 -7.996 -12.152 1.00 97.75 184 LEU A CA 1
ATOM 1236 C C . LEU A 1 184 ? 5.917 -8.879 -11.387 1.00 97.75 184 LEU A C 1
ATOM 1238 O O . LEU A 1 184 ? 4.712 -8.848 -11.669 1.00 97.75 184 LEU A O 1
ATOM 1242 N N . GLN A 1 185 ? 6.383 -9.690 -10.437 1.00 96.94 185 GLN A N 1
ATOM 1243 C CA . GLN A 1 185 ? 5.535 -10.591 -9.661 1.00 96.94 185 GLN A CA 1
ATOM 1244 C C . GLN A 1 185 ? 4.540 -9.817 -8.799 1.00 96.94 185 GLN A C 1
ATOM 1246 O O . GLN A 1 185 ? 3.396 -10.244 -8.676 1.00 96.94 185 GLN A O 1
ATOM 1251 N N . CYS A 1 186 ? 4.900 -8.643 -8.272 1.00 97.00 186 CYS A N 1
ATOM 1252 C CA . CYS A 1 186 ? 3.979 -7.829 -7.475 1.00 97.00 186 CYS A CA 1
ATOM 1253 C C . CYS A 1 186 ? 2.736 -7.375 -8.263 1.00 97.00 186 CYS A C 1
ATOM 1255 O O . CYS A 1 186 ? 1.696 -7.110 -7.664 1.00 97.00 186 CYS A O 1
ATOM 1257 N N . TYR A 1 187 ? 2.796 -7.337 -9.597 1.00 96.31 187 TYR A N 1
ATOM 1258 C CA . TYR A 1 187 ? 1.654 -6.978 -10.443 1.00 96.31 187 TYR A CA 1
ATOM 1259 C C . TYR A 1 187 ? 0.854 -8.179 -10.943 1.00 96.31 187 TYR A C 1
ATOM 1261 O O . TYR A 1 187 ? -0.294 -8.011 -11.345 1.00 96.31 187 TYR A O 1
ATOM 1269 N N . THR A 1 188 ? 1.446 -9.373 -10.946 1.00 94.06 188 THR A N 1
ATOM 1270 C CA . THR A 1 188 ? 0.910 -10.537 -11.672 1.00 94.06 188 THR A CA 1
ATOM 1271 C C . THR A 1 188 ? 0.610 -11.733 -10.772 1.00 94.06 188 THR A C 1
ATOM 1273 O O . THR A 1 188 ? -0.281 -12.521 -11.084 1.00 94.06 188 THR A O 1
ATOM 1276 N N . ALA A 1 189 ? 1.300 -11.865 -9.638 1.00 94.00 189 ALA A N 1
ATOM 1277 C CA . ALA A 1 189 ? 1.181 -13.000 -8.736 1.00 94.00 189 ALA A CA 1
ATOM 1278 C C . ALA A 1 189 ? 0.326 -12.654 -7.505 1.00 94.00 189 ALA A C 1
ATOM 1280 O O . ALA A 1 189 ? 0.751 -11.932 -6.602 1.00 94.00 189 ALA A O 1
ATOM 1281 N N . TYR A 1 190 ? -0.877 -13.236 -7.460 1.00 94.56 190 TYR A N 1
ATOM 1282 C CA . TYR A 1 190 ? -1.819 -13.162 -6.337 1.00 94.56 190 TYR A CA 1
ATOM 1283 C C . TYR A 1 190 ? -2.152 -14.584 -5.850 1.00 94.56 190 TYR A C 1
ATOM 1285 O O . TYR A 1 190 ? -3.252 -15.079 -6.112 1.00 94.56 190 TYR A O 1
ATOM 1293 N N . PRO A 1 191 ? -1.212 -15.282 -5.181 1.00 88.94 191 PRO A N 1
ATOM 1294 C CA . PRO A 1 191 ? -1.333 -16.718 -4.906 1.00 88.94 191 PRO A CA 1
ATOM 1295 C C . PRO A 1 191 ? -2.585 -17.074 -4.091 1.00 88.94 191 PRO A C 1
ATOM 1297 O O . PRO A 1 191 ? -3.214 -18.097 -4.342 1.00 88.94 191 PRO A O 1
ATOM 1300 N N . SER A 1 192 ? -2.999 -16.201 -3.172 1.00 92.19 192 SER A N 1
ATOM 1301 C CA . SER A 1 192 ? -4.157 -16.432 -2.299 1.00 92.19 192 SER A CA 1
ATOM 1302 C C . SER A 1 192 ? -5.507 -16.023 -2.910 1.00 92.19 192 SER A C 1
ATOM 1304 O O . SER A 1 192 ? -6.540 -16.176 -2.259 1.00 92.19 192 SER A O 1
ATOM 1306 N N . LEU A 1 193 ? -5.538 -15.466 -4.129 1.00 91.88 193 LEU A N 1
ATOM 1307 C CA . LEU A 1 193 ? -6.786 -15.000 -4.747 1.00 91.88 193 LEU A CA 1
ATOM 1308 C C . LEU A 1 193 ? -7.499 -16.038 -5.617 1.00 91.88 193 LEU A C 1
ATOM 1310 O O . LEU A 1 193 ? -8.617 -15.753 -6.034 1.00 91.88 193 LEU A O 1
ATOM 1314 N N . ASP A 1 194 ? -6.923 -17.218 -5.857 1.00 87.12 194 ASP A N 1
ATOM 1315 C CA . ASP A 1 194 ? -7.508 -18.268 -6.713 1.00 87.12 194 ASP A CA 1
ATOM 1316 C C . ASP A 1 194 ? -8.075 -17.710 -8.037 1.00 87.12 194 ASP A C 1
ATOM 1318 O O . ASP A 1 194 ? -9.249 -17.856 -8.369 1.00 87.12 194 ASP A O 1
ATOM 1322 N N . LYS A 1 195 ? -7.236 -16.966 -8.773 1.00 85.94 195 LYS A N 1
ATOM 1323 C CA . LYS A 1 195 ? -7.567 -16.311 -10.057 1.00 85.94 195 LYS A CA 1
ATOM 1324 C C . LYS A 1 195 ? -8.642 -15.212 -10.002 1.00 85.94 195 LYS A C 1
ATOM 1326 O O . LYS A 1 195 ? -9.019 -14.704 -11.057 1.00 85.94 195 LYS A O 1
ATOM 1331 N N . ARG A 1 196 ? -9.128 -14.809 -8.823 1.00 89.12 196 ARG A N 1
ATOM 1332 C CA . ARG A 1 196 ? -10.006 -13.634 -8.694 1.00 89.12 196 ARG A CA 1
ATOM 1333 C C . ARG A 1 196 ? -9.268 -12.359 -9.096 1.00 89.12 196 ARG A C 1
ATOM 1335 O O . ARG A 1 196 ? -8.080 -12.212 -8.814 1.00 89.12 196 ARG A O 1
ATOM 1342 N N . ASP A 1 197 ? -10.006 -11.429 -9.698 1.00 94.44 197 ASP A N 1
ATOM 1343 C CA . ASP A 1 197 ? -9.507 -10.087 -9.990 1.00 94.44 197 ASP A CA 1
ATOM 1344 C C . ASP A 1 197 ? -9.126 -9.362 -8.680 1.00 94.44 197 ASP A C 1
ATOM 1346 O O . ASP A 1 197 ? -9.982 -9.197 -7.801 1.00 94.44 197 ASP A O 1
ATOM 1350 N N . PRO A 1 198 ? -7.865 -8.919 -8.525 1.00 95.94 198 PRO A N 1
ATOM 1351 C CA . PRO A 1 198 ? -7.417 -8.190 -7.345 1.00 95.94 198 PRO A CA 1
ATOM 1352 C C . PRO A 1 198 ? -8.199 -6.912 -7.051 1.00 95.94 198 PRO A C 1
ATOM 1354 O O . PRO A 1 198 ? -8.422 -6.595 -5.881 1.00 95.94 198 PRO A O 1
ATOM 1357 N N . ALA A 1 199 ? -8.630 -6.184 -8.085 1.00 95.94 199 ALA A N 1
ATOM 1358 C CA . ALA A 1 199 ? -9.387 -4.952 -7.894 1.00 95.94 199 ALA A CA 1
ATOM 1359 C C . ALA A 1 199 ? -10.777 -5.257 -7.321 1.00 95.94 199 ALA A C 1
ATOM 1361 O O . ALA A 1 199 ? -11.166 -4.669 -6.310 1.00 95.94 199 ALA A O 1
ATOM 1362 N N . ALA A 1 200 ? -11.485 -6.236 -7.892 1.00 96.12 200 ALA A N 1
ATOM 1363 C CA . ALA A 1 200 ? -12.746 -6.728 -7.339 1.00 96.12 200 ALA A CA 1
ATOM 1364 C C . ALA A 1 200 ? -12.593 -7.267 -5.904 1.00 96.12 200 ALA A C 1
ATOM 1366 O O . ALA A 1 200 ? -13.437 -6.994 -5.049 1.00 96.12 200 ALA A O 1
ATOM 1367 N N . ALA A 1 201 ? -11.506 -7.990 -5.610 1.00 96.94 201 ALA A N 1
ATOM 1368 C CA . ALA A 1 201 ? -11.225 -8.488 -4.264 1.00 96.94 201 ALA A CA 1
ATOM 1369 C C . ALA A 1 201 ? -11.008 -7.349 -3.251 1.00 96.94 201 ALA A C 1
ATOM 1371 O O . ALA A 1 201 ? -11.519 -7.426 -2.133 1.00 96.94 201 ALA A O 1
ATOM 1372 N N . LEU A 1 202 ? -10.306 -6.277 -3.642 1.00 97.50 202 LEU A N 1
ATOM 1373 C CA . LEU A 1 202 ? -10.140 -5.084 -2.809 1.00 97.50 202 LEU A CA 1
ATOM 1374 C C . LEU A 1 202 ? -11.477 -4.387 -2.540 1.00 97.50 202 LEU A C 1
ATOM 1376 O O . LEU A 1 202 ? -11.755 -4.068 -1.388 1.00 97.50 202 LEU A O 1
ATOM 1380 N N . VAL A 1 203 ? -12.309 -4.182 -3.566 1.00 97.75 203 VAL A N 1
ATOM 1381 C CA . VAL A 1 203 ? -13.638 -3.563 -3.403 1.00 97.75 203 VAL A CA 1
ATOM 1382 C C . VAL A 1 203 ? -14.483 -4.367 -2.418 1.00 97.75 203 VAL A C 1
ATOM 1384 O O . VAL A 1 203 ? -14.942 -3.818 -1.421 1.00 97.75 203 VAL A O 1
ATOM 1387 N N . ALA A 1 204 ? -14.591 -5.683 -2.622 1.00 97.62 204 ALA A N 1
ATOM 1388 C CA . ALA A 1 204 ? -15.358 -6.553 -1.734 1.00 97.62 204 ALA A CA 1
ATOM 1389 C C . ALA A 1 204 ? -14.842 -6.522 -0.284 1.00 97.62 204 ALA A C 1
ATOM 1391 O O . ALA A 1 204 ? -15.630 -6.521 0.662 1.00 97.62 204 ALA A O 1
ATOM 1392 N N . ALA A 1 205 ? -13.520 -6.481 -0.094 1.00 97.69 205 ALA A N 1
ATOM 1393 C CA . ALA A 1 205 ? -12.921 -6.387 1.231 1.00 97.69 205 ALA A CA 1
ATOM 1394 C C . ALA A 1 205 ? -13.215 -5.043 1.917 1.00 97.69 205 ALA A C 1
ATOM 1396 O O . ALA A 1 205 ? -13.510 -5.021 3.112 1.00 97.69 205 ALA A O 1
ATOM 1397 N N . VAL A 1 206 ? -13.163 -3.933 1.176 1.00 97.56 206 VAL A N 1
ATOM 1398 C CA . VAL A 1 206 ? -13.450 -2.585 1.691 1.00 97.56 206 VAL A CA 1
ATOM 1399 C C . VAL A 1 206 ? -14.931 -2.422 2.021 1.00 97.56 206 VAL A C 1
ATOM 1401 O O . VAL A 1 206 ? -15.248 -1.898 3.087 1.00 97.56 206 VAL A O 1
ATOM 1404 N N . ASP A 1 207 ? -15.829 -2.917 1.170 1.00 98.12 207 ASP A N 1
ATOM 1405 C CA . ASP A 1 207 ? -17.273 -2.887 1.423 1.00 98.12 207 ASP A CA 1
ATOM 1406 C C . ASP A 1 207 ? -17.625 -3.693 2.678 1.00 98.12 207 ASP A C 1
ATOM 1408 O O . ASP A 1 207 ? -18.331 -3.202 3.562 1.00 98.12 207 ASP A O 1
ATOM 1412 N N . ALA A 1 208 ? -17.059 -4.899 2.811 1.00 97.88 208 ALA A N 1
ATOM 1413 C CA . ALA A 1 208 ? -17.223 -5.718 4.008 1.00 97.88 208 ALA A CA 1
ATOM 1414 C C . ALA A 1 208 ? -16.667 -5.016 5.258 1.00 97.88 208 ALA A C 1
ATOM 1416 O O . ALA A 1 208 ? -17.327 -4.996 6.295 1.00 97.88 208 ALA A O 1
ATOM 1417 N N . ALA A 1 209 ? -15.491 -4.387 5.158 1.00 97.19 209 ALA A N 1
ATOM 1418 C CA . ALA A 1 209 ? -14.908 -3.638 6.268 1.00 97.19 209 ALA A CA 1
ATOM 1419 C C . ALA A 1 209 ? -15.788 -2.446 6.664 1.00 97.19 209 ALA A C 1
ATOM 1421 O O . ALA A 1 209 ? -15.973 -2.187 7.846 1.00 97.19 209 ALA A O 1
ATOM 1422 N N . GLY A 1 210 ? -16.361 -1.730 5.695 1.00 97.56 210 GLY A N 1
ATOM 1423 C CA . GLY A 1 210 ? -17.263 -0.607 5.941 1.00 97.56 210 GLY A CA 1
ATOM 1424 C C . GLY A 1 210 ? -18.584 -1.017 6.595 1.00 97.56 210 GLY A C 1
ATOM 1425 O O . GLY A 1 210 ? -19.104 -0.262 7.425 1.00 97.56 210 GLY A O 1
ATOM 1426 N N . ALA A 1 211 ? -19.103 -2.200 6.248 1.00 97.94 211 ALA A N 1
ATOM 1427 C CA . ALA A 1 211 ? -20.305 -2.787 6.839 1.00 97.94 211 ALA A CA 1
ATOM 1428 C C . ALA A 1 211 ? -20.091 -3.234 8.293 1.00 97.94 211 ALA A C 1
ATOM 1430 O O . ALA A 1 211 ? -21.011 -3.127 9.102 1.00 97.94 211 ALA A O 1
ATOM 1431 N N . ASP A 1 212 ? -18.874 -3.667 8.634 1.00 97.38 212 ASP A N 1
ATOM 1432 C CA . ASP A 1 212 ? -18.502 -4.061 9.995 1.00 97.38 212 ASP A CA 1
ATOM 1433 C C . ASP A 1 212 ? -18.403 -2.847 10.955 1.00 97.38 212 ASP A C 1
ATOM 1435 O O . ASP A 1 212 ? -18.343 -3.038 12.165 1.00 97.38 212 ASP A O 1
ATOM 1439 N N . LEU A 1 213 ? -18.399 -1.597 10.464 1.00 98.12 213 LEU A N 1
ATOM 1440 C CA . LEU A 1 213 ? -18.139 -0.392 11.269 1.00 98.12 213 LEU A CA 1
ATOM 1441 C C . LEU A 1 213 ? -19.389 0.446 11.581 1.00 98.12 213 LEU A C 1
ATOM 1443 O O . LEU A 1 213 ? -20.316 0.573 10.776 1.00 98.12 213 LEU A O 1
ATOM 1447 N N . SER A 1 214 ? -19.378 1.119 12.735 1.00 98.25 214 SER A N 1
ATOM 1448 C CA . SER A 1 214 ? -20.366 2.148 13.078 1.00 98.25 214 SER A CA 1
ATOM 1449 C C . SER A 1 214 ? -20.132 3.452 12.298 1.00 98.25 214 SER A C 1
ATOM 1451 O O . SER A 1 214 ? -19.076 3.670 11.700 1.00 98.25 214 SER A O 1
ATOM 1453 N N . GLN A 1 215 ? -21.110 4.363 12.318 1.00 98.06 215 GLN A N 1
ATOM 1454 C CA . GLN A 1 215 ? -20.964 5.678 11.683 1.00 98.06 215 GLN A CA 1
ATOM 1455 C C . GLN A 1 215 ? -19.812 6.497 12.288 1.00 98.06 215 GLN A C 1
ATOM 1457 O O . GLN A 1 215 ? -19.037 7.094 11.545 1.00 98.06 215 GLN A O 1
ATOM 1462 N N . GLU A 1 216 ? -19.661 6.486 13.612 1.00 98.06 216 GLU A N 1
ATOM 1463 C CA . GLU A 1 216 ? -18.581 7.198 14.307 1.00 98.06 216 GLU A CA 1
ATOM 1464 C C . GLU A 1 216 ? -17.201 6.636 13.938 1.00 98.06 216 GLU A C 1
ATOM 1466 O O . GLU A 1 216 ? -16.263 7.386 13.673 1.00 98.06 216 GLU A O 1
ATOM 1471 N N . GLN A 1 217 ? -17.082 5.310 13.837 1.00 98.19 217 GLN A N 1
ATOM 1472 C CA . GLN A 1 217 ? -15.840 4.653 13.426 1.00 98.19 217 GLN A CA 1
ATOM 1473 C C . GLN A 1 217 ? -15.486 4.970 11.967 1.00 98.19 217 GLN A C 1
ATOM 1475 O O . GLN A 1 217 ? -14.323 5.238 11.653 1.00 98.19 217 GLN A O 1
ATOM 1480 N N . ARG A 1 218 ? -16.485 5.010 11.074 1.00 98.06 218 ARG A N 1
ATOM 1481 C CA . ARG A 1 218 ? -16.292 5.466 9.689 1.00 98.06 218 ARG A CA 1
ATOM 1482 C C . ARG A 1 218 ? -15.842 6.924 9.617 1.00 98.06 218 ARG A C 1
ATOM 1484 O O . ARG A 1 218 ? -15.002 7.241 8.781 1.00 98.06 218 ARG A O 1
ATOM 1491 N N . GLN A 1 219 ? -16.316 7.795 10.508 1.00 97.75 219 GLN A N 1
ATOM 1492 C CA . GLN A 1 219 ? -15.855 9.184 10.533 1.00 97.75 219 GLN A CA 1
ATOM 1493 C C . GLN A 1 219 ? -14.351 9.283 10.834 1.00 97.75 219 GLN A C 1
ATOM 1495 O O . GLN A 1 219 ? -13.641 10.007 10.143 1.00 97.75 219 GLN A O 1
ATOM 1500 N N . VAL A 1 220 ? -13.833 8.491 11.781 1.00 97.38 220 VAL A N 1
ATOM 1501 C CA . VAL A 1 220 ? -12.386 8.444 12.076 1.00 97.38 220 VAL A CA 1
ATOM 1502 C C . VAL A 1 220 ? -11.569 8.023 10.849 1.00 97.38 220 VAL A C 1
ATOM 1504 O O . VAL A 1 220 ? -10.498 8.582 10.605 1.00 97.38 220 VAL A O 1
ATOM 1507 N N . LEU A 1 221 ? -12.065 7.054 10.071 1.00 96.12 221 LEU A N 1
ATOM 1508 C CA . LEU A 1 221 ? -11.450 6.666 8.798 1.00 96.12 221 LEU A CA 1
ATOM 1509 C C . LEU A 1 221 ? -11.421 7.841 7.821 1.00 96.12 221 LEU A C 1
ATOM 1511 O O . LEU A 1 221 ? -10.360 8.163 7.286 1.00 96.12 221 LEU A O 1
ATOM 1515 N N . TYR A 1 222 ? -12.566 8.491 7.605 1.00 97.25 222 TYR A N 1
ATOM 1516 C CA . TYR A 1 222 ? -12.684 9.612 6.674 1.00 97.25 222 TYR A CA 1
ATOM 1517 C C . TYR A 1 222 ? -11.793 10.794 7.058 1.00 97.25 222 TYR A C 1
ATOM 1519 O O . TYR A 1 222 ? -11.210 11.414 6.173 1.00 97.25 222 TYR A O 1
ATOM 1527 N N . ASP A 1 223 ? -11.604 11.049 8.351 1.00 97.75 223 ASP A N 1
ATOM 1528 C CA . ASP A 1 223 ? -10.707 12.098 8.839 1.00 97.75 223 ASP A CA 1
ATOM 1529 C C . ASP A 1 223 ? -9.220 11.772 8.593 1.00 97.75 223 ASP A C 1
ATOM 1531 O O . ASP A 1 223 ? -8.392 12.676 8.435 1.00 97.75 223 ASP A O 1
ATOM 1535 N N . GLU A 1 224 ? -8.850 10.486 8.556 1.00 97.50 224 GLU A N 1
ATOM 1536 C CA . GLU A 1 224 ? -7.469 10.051 8.314 1.00 97.50 224 GLU A CA 1
ATOM 1537 C C . GLU A 1 224 ? -7.136 9.927 6.819 1.00 97.50 224 GLU A C 1
ATOM 1539 O O . GLU A 1 224 ? -5.994 10.192 6.438 1.00 97.50 224 GLU A O 1
ATOM 1544 N N . LEU A 1 225 ? -8.095 9.578 5.952 1.00 97.00 225 LEU A N 1
ATOM 1545 C CA . LEU A 1 225 ? -7.848 9.374 4.515 1.00 97.00 225 LEU A CA 1
ATOM 1546 C C . LEU A 1 225 ? -7.106 10.550 3.840 1.00 97.00 225 LEU A C 1
ATOM 1548 O O . LEU A 1 225 ? -6.096 10.290 3.178 1.00 97.00 225 LEU A O 1
ATOM 1552 N N . PRO A 1 226 ? -7.480 11.834 4.044 1.00 96.56 226 PRO A N 1
ATOM 1553 C CA . PRO A 1 226 ? -6.747 12.971 3.480 1.00 96.56 226 PRO A CA 1
ATOM 1554 C C . PRO A 1 226 ? -5.277 13.059 3.915 1.00 96.56 226 PRO A C 1
ATOM 1556 O O . PRO A 1 226 ? -4.477 13.702 3.239 1.00 96.56 226 PRO A O 1
ATOM 1559 N N . ARG A 1 227 ? -4.906 12.425 5.036 1.00 94.94 227 ARG A N 1
ATOM 1560 C CA . ARG A 1 227 ? -3.532 12.364 5.563 1.00 94.94 227 ARG A CA 1
ATOM 1561 C C . ARG A 1 227 ? -2.780 11.127 5.080 1.00 94.94 227 ARG A C 1
ATOM 1563 O O . ARG A 1 227 ? -1.561 11.188 4.925 1.00 94.94 227 ARG A O 1
ATOM 1570 N N . ALA A 1 228 ? -3.483 10.017 4.860 1.00 94.69 228 ALA A N 1
ATOM 1571 C CA . ALA A 1 228 ? -2.911 8.753 4.404 1.00 94.69 228 ALA A CA 1
ATOM 1572 C C . ALA A 1 228 ? -2.604 8.758 2.896 1.00 94.69 228 ALA A C 1
ATOM 1574 O O . ALA A 1 228 ? -1.500 8.384 2.495 1.00 94.69 228 ALA A O 1
ATOM 1575 N N . PHE A 1 229 ? -3.524 9.257 2.064 1.00 94.81 229 PHE A N 1
ATOM 1576 C CA . PHE A 1 229 ? -3.347 9.315 0.609 1.00 94.81 229 PHE A CA 1
ATOM 1577 C C . PHE A 1 229 ? -2.071 10.029 0.138 1.00 94.81 229 PHE A C 1
ATOM 1579 O O . PHE A 1 229 ? -1.364 9.451 -0.687 1.00 94.81 229 PHE A O 1
ATOM 1586 N N . PRO A 1 230 ? -1.716 11.235 0.632 1.00 93.31 230 PRO A N 1
ATOM 1587 C CA . PRO A 1 230 ? -0.486 11.886 0.195 1.00 93.31 230 PRO A CA 1
ATOM 1588 C C . PRO A 1 230 ? 0.759 11.067 0.548 1.00 93.31 230 PRO A C 1
ATOM 1590 O O . PRO A 1 230 ? 1.682 11.011 -0.255 1.00 93.31 230 PRO A O 1
ATOM 1593 N N . LYS A 1 231 ? 0.781 10.388 1.703 1.00 93.81 231 LYS A N 1
ATOM 1594 C CA . LYS A 1 231 ? 1.914 9.536 2.104 1.00 93.81 231 LYS A CA 1
ATOM 1595 C C . LYS A 1 231 ? 2.080 8.347 1.158 1.00 93.81 231 LYS A C 1
ATOM 1597 O O . LYS A 1 231 ? 3.189 8.093 0.703 1.00 93.81 231 LYS A O 1
ATOM 1602 N N . ALA A 1 232 ? 0.981 7.674 0.809 1.00 92.81 232 ALA A N 1
ATOM 1603 C CA . ALA A 1 232 ? 0.997 6.583 -0.167 1.00 92.81 232 ALA A CA 1
ATOM 1604 C C . ALA A 1 232 ? 1.397 7.076 -1.571 1.00 92.81 232 ALA A C 1
ATOM 1606 O O . ALA A 1 232 ? 2.208 6.449 -2.248 1.00 92.81 232 ALA A O 1
ATOM 1607 N N . ALA A 1 233 ? 0.888 8.238 -1.990 1.00 91.50 233 ALA A N 1
ATOM 1608 C CA . ALA A 1 233 ? 1.215 8.838 -3.281 1.00 91.50 233 ALA A CA 1
ATOM 1609 C C . ALA A 1 233 ? 2.685 9.283 -3.386 1.00 91.50 233 ALA A C 1
ATOM 1611 O O . ALA A 1 233 ? 3.243 9.281 -4.477 1.00 91.50 233 ALA A O 1
ATOM 1612 N N . LEU A 1 234 ? 3.347 9.635 -2.281 1.00 91.19 234 LEU A N 1
ATOM 1613 C CA . LEU A 1 234 ? 4.764 10.011 -2.308 1.00 91.19 234 LEU A CA 1
ATOM 1614 C C . LEU A 1 234 ? 5.692 8.845 -2.671 1.00 91.19 234 LEU A C 1
ATOM 1616 O O . LEU A 1 234 ? 6.804 9.093 -3.124 1.00 91.19 234 LEU A O 1
ATOM 1620 N N . ILE A 1 235 ? 5.248 7.591 -2.558 1.00 93.12 235 ILE A N 1
ATOM 1621 C CA . ILE A 1 235 ? 6.078 6.434 -2.924 1.00 93.12 235 ILE A CA 1
ATOM 1622 C C . ILE A 1 235 ? 6.395 6.435 -4.429 1.00 93.12 235 ILE A C 1
ATOM 1624 O O . ILE A 1 235 ? 7.511 6.115 -4.841 1.00 93.12 235 ILE A O 1
ATOM 1628 N N . VAL A 1 236 ? 5.457 6.879 -5.277 1.00 92.69 236 VAL A N 1
ATOM 1629 C CA . VAL A 1 236 ? 5.708 6.990 -6.726 1.00 92.69 236 VAL A CA 1
ATOM 1630 C C . VAL A 1 236 ? 6.628 8.161 -7.087 1.00 92.69 236 VAL A C 1
ATOM 1632 O O . VAL A 1 236 ? 7.048 8.268 -8.241 1.00 92.69 236 VAL A O 1
ATOM 1635 N N . ALA A 1 237 ? 6.994 9.021 -6.126 1.00 89.75 237 ALA A N 1
ATOM 1636 C CA . ALA A 1 237 ? 7.890 10.146 -6.373 1.00 89.75 237 ALA A CA 1
ATOM 1637 C C . ALA A 1 237 ? 9.248 9.687 -6.914 1.00 89.75 237 ALA A C 1
ATOM 1639 O O . ALA A 1 237 ? 9.808 10.378 -7.756 1.00 89.75 237 ALA A O 1
ATOM 1640 N N . ALA A 1 238 ? 9.725 8.492 -6.538 1.00 90.56 238 ALA A N 1
ATOM 1641 C CA . ALA A 1 238 ? 10.954 7.911 -7.083 1.00 90.56 238 ALA A CA 1
ATOM 1642 C C . ALA A 1 238 ? 10.965 7.870 -8.626 1.00 90.56 238 ALA A C 1
ATOM 1644 O O . ALA A 1 238 ? 12.012 8.092 -9.238 1.00 90.56 238 ALA A O 1
ATOM 1645 N N . LEU A 1 239 ? 9.797 7.656 -9.246 1.00 92.94 239 LEU A N 1
ATOM 1646 C CA . LEU A 1 239 ? 9.598 7.576 -10.698 1.00 92.94 239 LEU A CA 1
ATOM 1647 C C . LEU A 1 239 ? 9.177 8.915 -11.322 1.00 92.94 239 LEU A C 1
ATOM 1649 O O . LEU A 1 239 ? 9.422 9.156 -12.503 1.00 92.94 239 LEU A O 1
ATOM 1653 N N . ALA A 1 240 ? 8.553 9.807 -10.550 1.00 89.25 240 ALA A N 1
ATOM 1654 C CA . ALA A 1 240 ? 7.912 11.030 -11.035 1.00 89.25 240 ALA A CA 1
ATOM 1655 C C . ALA A 1 240 ? 8.890 12.186 -11.341 1.00 89.25 240 ALA A C 1
ATOM 1657 O O . ALA A 1 240 ? 8.628 13.349 -11.029 1.00 89.25 240 ALA A O 1
ATOM 1658 N N . HIS A 1 241 ? 10.012 11.879 -11.987 1.00 81.81 241 HIS A N 1
ATOM 1659 C CA . HIS A 1 241 ? 11.016 12.842 -12.432 1.00 81.81 241 HIS A CA 1
ATOM 1660 C C . HIS A 1 241 ? 11.162 12.807 -13.949 1.00 81.81 241 HIS A C 1
ATOM 1662 O O . HIS A 1 241 ? 10.970 11.762 -14.564 1.00 81.81 241 HIS A O 1
ATOM 1668 N N . LYS A 1 242 ? 11.521 13.955 -14.531 1.00 75.06 242 LYS A N 1
ATOM 1669 C CA . LYS A 1 242 ? 11.973 14.023 -15.922 1.00 75.06 242 LYS A CA 1
ATOM 1670 C C . LYS A 1 242 ? 13.402 13.489 -15.974 1.00 75.06 242 LYS A C 1
ATOM 1672 O O . LYS A 1 242 ? 14.201 13.882 -15.120 1.00 75.06 242 LYS A O 1
ATOM 1677 N N . ASP A 1 243 ? 13.663 12.609 -16.933 1.00 63.94 243 ASP A N 1
ATOM 1678 C CA . ASP A 1 243 ? 15.027 12.308 -17.377 1.00 63.94 243 ASP A CA 1
ATOM 1679 C C . ASP A 1 243 ? 15.689 13.567 -17.963 1.00 63.94 243 ASP A C 1
ATOM 1681 O O . ASP A 1 243 ? 14.950 14.411 -18.540 1.00 63.94 243 ASP A O 1
#